Protein AF-S7SUD6-F1 (afdb_monomer_lite)

Structure (mmCIF, N/CA/C/O backbone):
data_AF-S7SUD6-F1
#
_entry.id   AF-S7SUD6-F1
#
loop_
_atom_site.group_PDB
_atom_site.id
_atom_site.type_symbol
_atom_site.label_atom_id
_atom_site.label_alt_id
_atom_site.label_comp_id
_atom_site.label_asym_id
_atom_site.label_entity_id
_atom_site.label_seq_id
_atom_site.pdbx_PDB_ins_code
_atom_site.Cartn_x
_atom_site.Cartn_y
_atom_site.Cartn_z
_atom_site.occupancy
_atom_site.B_iso_or_equiv
_atom_site.auth_seq_id
_atom_site.auth_comp_id
_atom_site.auth_asym_id
_atom_site.auth_atom_id
_atom_site.pdbx_PDB_model_num
ATOM 1 N N . MET A 1 1 ? 45.975 28.437 -83.621 1.00 50.56 1 MET A N 1
ATOM 2 C CA . MET A 1 1 ? 46.132 27.134 -82.946 1.00 50.56 1 MET A CA 1
ATOM 3 C C . MET A 1 1 ? 46.019 27.307 -81.437 1.00 50.56 1 MET A C 1
ATOM 5 O O . MET A 1 1 ? 45.339 26.489 -80.846 1.00 50.56 1 MET A O 1
ATOM 9 N N . ASP A 1 2 ? 46.521 28.408 -80.867 1.00 65.94 2 ASP A N 1
ATOM 10 C CA . ASP A 1 2 ? 46.460 28.725 -79.424 1.00 65.94 2 ASP A CA 1
ATOM 11 C C . ASP A 1 2 ? 45.082 28.643 -78.748 1.00 65.94 2 ASP A C 1
ATOM 13 O O . ASP A 1 2 ? 44.981 28.098 -77.658 1.00 65.94 2 ASP A O 1
ATOM 17 N N . ASP A 1 3 ? 44.006 29.125 -79.378 1.00 76.94 3 ASP A N 1
ATOM 18 C CA . ASP A 1 3 ? 42.686 29.205 -78.718 1.00 76.94 3 ASP A CA 1
ATOM 19 C C . ASP A 1 3 ? 42.081 27.829 -78.368 1.00 76.94 3 ASP A C 1
ATOM 21 O O . ASP A 1 3 ? 41.356 27.691 -77.389 1.00 76.94 3 ASP A O 1
ATOM 25 N N . LEU A 1 4 ? 42.387 26.789 -79.152 1.00 77.56 4 LEU A N 1
ATOM 26 C CA . LEU A 1 4 ? 41.929 25.423 -78.864 1.00 77.56 4 LEU A CA 1
ATOM 27 C C . LEU A 1 4 ? 42.788 24.740 -77.797 1.00 77.56 4 LEU A C 1
ATOM 29 O O . LEU A 1 4 ? 42.274 23.928 -77.035 1.00 77.56 4 LEU A O 1
ATOM 33 N N . GLU A 1 5 ? 44.082 25.055 -77.745 1.00 77.44 5 GLU A N 1
ATOM 34 C CA . GLU A 1 5 ? 44.980 24.500 -76.731 1.00 77.44 5 GLU A CA 1
ATOM 35 C C . GLU A 1 5 ? 44.731 25.121 -75.362 1.00 77.44 5 GLU A C 1
ATOM 37 O O . GLU A 1 5 ? 44.733 24.400 -74.370 1.00 77.44 5 GLU A O 1
ATOM 42 N N . GLN A 1 6 ? 44.449 26.424 -75.320 1.00 82.81 6 GLN A N 1
ATOM 43 C CA . GLN A 1 6 ? 44.096 27.121 -74.091 1.00 82.81 6 GLN A CA 1
ATOM 44 C C . GLN A 1 6 ? 42.789 26.578 -73.498 1.00 82.81 6 GLN A C 1
ATOM 46 O O . GLN A 1 6 ? 42.764 26.198 -72.336 1.00 82.81 6 GLN A O 1
ATOM 51 N N . LYS A 1 7 ? 41.748 26.399 -74.323 1.00 86.44 7 LYS A N 1
ATOM 52 C CA . LYS A 1 7 ? 40.481 25.784 -73.889 1.00 86.44 7 LYS A CA 1
ATOM 53 C C . LYS A 1 7 ? 40.651 24.369 -73.345 1.00 86.44 7 LYS A C 1
ATOM 55 O O . LYS A 1 7 ? 39.951 23.984 -72.423 1.00 86.44 7 LYS A O 1
ATOM 60 N N . LEU A 1 8 ? 41.547 23.577 -73.932 1.00 85.12 8 LEU A N 1
ATOM 61 C CA . LEU A 1 8 ? 41.805 22.223 -73.448 1.00 85.12 8 LEU A CA 1
ATOM 62 C C . LEU A 1 8 ? 42.478 22.234 -72.069 1.00 85.12 8 LEU A C 1
ATOM 64 O O . LEU A 1 8 ? 42.146 21.400 -71.235 1.00 85.12 8 LEU A O 1
ATOM 68 N N . GLU A 1 9 ? 43.426 23.145 -71.849 1.00 85.38 9 GLU A N 1
ATOM 69 C CA . GLU A 1 9 ? 44.096 23.291 -70.554 1.00 85.38 9 GLU A CA 1
ATOM 70 C C . GLU A 1 9 ? 43.111 23.770 -69.477 1.00 85.38 9 GLU A C 1
ATOM 72 O O . GLU A 1 9 ? 43.084 23.194 -68.392 1.00 85.38 9 GLU A O 1
ATOM 77 N N . ASP A 1 10 ? 42.238 24.726 -69.815 1.00 89.31 10 ASP A N 1
ATOM 78 C CA . ASP A 1 10 ? 41.177 25.214 -68.924 1.00 89.31 10 ASP A CA 1
ATOM 79 C C . ASP A 1 10 ? 40.219 24.072 -68.507 1.00 89.31 10 ASP A C 1
ATOM 81 O O . ASP A 1 10 ? 39.866 23.935 -67.336 1.00 89.31 10 ASP A O 1
ATOM 85 N N . GLU A 1 11 ? 39.829 23.200 -69.445 1.00 88.56 11 GLU A N 1
ATOM 86 C CA . GLU A 1 11 ? 38.970 22.036 -69.163 1.00 88.56 11 GLU A CA 1
ATOM 87 C C . GLU A 1 11 ? 39.680 20.973 -68.304 1.00 88.56 11 GLU A C 1
ATOM 89 O O . GLU A 1 11 ? 39.058 20.351 -67.443 1.00 88.56 11 GLU A O 1
ATOM 94 N N . LEU A 1 12 ? 40.987 20.756 -68.493 1.00 86.50 12 LEU A N 1
ATOM 95 C CA . LEU A 1 12 ? 41.763 19.851 -67.636 1.00 86.50 12 LEU A CA 1
ATOM 96 C C . LEU A 1 12 ? 41.904 20.401 -66.215 1.00 86.50 12 LEU A C 1
ATOM 98 O O . LEU A 1 12 ? 41.771 19.644 -65.254 1.00 86.50 12 LEU A O 1
ATOM 102 N N . GLU A 1 13 ? 42.124 21.707 -66.072 1.00 90.31 13 GLU A N 1
ATOM 103 C CA . GLU A 1 13 ? 42.166 22.367 -64.768 1.00 90.31 13 GLU A CA 1
ATOM 104 C C . GLU A 1 13 ? 40.820 22.243 -64.042 1.00 90.31 13 GLU A C 1
ATOM 106 O O . GLU A 1 13 ? 40.786 21.873 -62.867 1.00 90.31 13 GLU A O 1
ATOM 111 N N . GLN A 1 14 ? 39.707 22.432 -64.753 1.00 92.00 14 GLN A N 1
ATOM 112 C CA . GLN A 1 14 ? 38.378 22.218 -64.188 1.00 92.00 14 GLN A CA 1
ATOM 113 C C . GLN A 1 14 ? 38.166 20.759 -63.750 1.00 92.00 14 GLN A C 1
ATOM 115 O O . GLN A 1 14 ? 37.714 20.506 -62.633 1.00 92.00 14 GLN A O 1
ATOM 120 N N . LEU A 1 15 ? 38.553 19.784 -64.578 1.00 89.00 15 LEU A N 1
ATOM 121 C CA . LEU A 1 15 ? 38.429 18.368 -64.222 1.00 89.00 15 LEU A CA 1
ATOM 122 C C . LEU A 1 15 ? 39.304 17.977 -63.022 1.00 89.00 15 LEU A C 1
ATOM 124 O O . LEU A 1 15 ? 38.908 17.094 -62.258 1.00 89.00 15 LEU A O 1
ATOM 128 N N . ARG A 1 16 ? 40.467 18.616 -62.837 1.00 90.00 16 ARG A N 1
ATOM 129 C CA . ARG A 1 16 ? 41.303 18.440 -61.638 1.00 90.00 16 ARG A CA 1
ATOM 130 C C . ARG A 1 16 ? 40.587 18.929 -60.387 1.00 90.00 16 ARG A C 1
ATOM 132 O O . ARG A 1 16 ? 40.564 18.208 -59.391 1.00 90.00 16 ARG A O 1
ATOM 139 N N . MET A 1 17 ? 39.985 20.117 -60.447 1.00 91.44 17 MET A N 1
ATOM 140 C CA . MET A 1 17 ? 39.212 20.675 -59.333 1.00 91.44 17 MET A CA 1
ATOM 141 C C . MET A 1 17 ? 38.029 19.769 -58.967 1.00 91.44 17 MET A C 1
ATOM 143 O O . MET A 1 17 ? 37.862 19.411 -57.800 1.00 91.44 17 MET A O 1
ATOM 147 N N . ASP A 1 18 ? 37.268 19.318 -59.966 1.00 90.00 18 ASP A N 1
ATOM 148 C CA . ASP A 1 18 ? 36.129 18.415 -59.768 1.00 90.00 18 ASP A CA 1
ATOM 149 C C . ASP A 1 18 ? 36.571 17.049 -59.212 1.00 90.00 18 ASP A C 1
ATOM 151 O O . ASP A 1 18 ? 35.886 16.441 -58.382 1.00 90.00 18 ASP A O 1
ATOM 155 N N . ALA A 1 19 ? 37.732 16.545 -59.642 1.00 89.94 19 ALA A N 1
ATOM 156 C CA . ALA A 1 19 ? 38.295 15.304 -59.127 1.00 89.94 19 ALA A CA 1
ATOM 157 C C . ALA A 1 19 ? 38.744 15.424 -57.666 1.00 89.94 19 ALA A C 1
ATOM 159 O O . ALA A 1 19 ? 38.597 14.459 -56.914 1.00 89.94 19 ALA A O 1
ATOM 160 N N . GLU A 1 20 ? 39.261 16.578 -57.246 1.00 90.69 20 GLU A N 1
ATOM 161 C CA . GLU A 1 20 ? 39.612 16.834 -55.850 1.00 90.69 20 GLU A CA 1
ATOM 162 C C . GLU A 1 20 ? 38.355 16.924 -54.971 1.00 90.69 20 GLU A C 1
ATOM 164 O O . GLU A 1 20 ? 38.265 16.216 -53.964 1.00 90.69 20 GLU A O 1
ATOM 169 N N . GLU A 1 21 ? 37.343 17.694 -55.389 1.00 90.56 21 GLU A N 1
ATOM 170 C CA . GLU A 1 21 ? 36.062 17.813 -54.673 1.00 90.56 21 GLU A CA 1
ATOM 171 C C . GLU A 1 21 ? 35.336 16.460 -54.577 1.00 90.56 21 GLU A C 1
ATOM 173 O O . GLU A 1 21 ? 34.829 16.074 -53.520 1.00 90.56 21 GLU A O 1
ATOM 178 N N . GLY A 1 22 ? 35.340 15.693 -55.669 1.00 86.88 22 GLY A N 1
ATOM 179 C CA . GLY A 1 22 ? 34.766 14.353 -55.734 1.00 86.88 22 GLY A CA 1
ATOM 180 C C . GLY A 1 22 ? 35.642 13.255 -55.127 1.00 86.88 22 GLY A C 1
ATOM 181 O O . GLY A 1 22 ? 35.225 12.092 -55.125 1.00 86.88 22 GLY A O 1
ATOM 182 N N . ALA A 1 23 ? 36.849 13.577 -54.647 1.00 90.50 23 ALA A N 1
ATOM 183 C CA . ALA A 1 23 ? 37.862 12.625 -54.195 1.00 90.50 23 ALA A CA 1
ATOM 184 C C . ALA A 1 23 ? 38.040 11.439 -55.171 1.00 90.50 23 ALA A C 1
ATOM 186 O O . ALA A 1 23 ? 37.929 10.271 -54.778 1.00 90.50 23 ALA A O 1
ATOM 187 N N . PHE A 1 24 ? 38.248 11.734 -56.460 1.00 92.12 24 PHE A N 1
ATOM 188 C CA . PHE A 1 24 ? 38.440 10.768 -57.543 1.00 92.12 24 PHE A CA 1
ATOM 189 C C . PHE A 1 24 ? 39.937 10.468 -57.762 1.00 92.12 24 PHE A C 1
ATOM 191 O O . PHE A 1 24 ? 40.619 11.180 -58.499 1.00 92.12 24 PHE A O 1
ATOM 198 N N . PRO A 1 25 ? 40.479 9.383 -57.175 1.00 85.25 25 PRO A N 1
ATOM 199 C CA . PRO A 1 25 ? 41.923 9.139 -57.151 1.00 85.25 25 PRO A CA 1
ATOM 200 C C . PRO A 1 25 ? 42.513 8.733 -58.509 1.00 85.25 25 PRO A C 1
ATOM 202 O O . PRO A 1 25 ? 43.720 8.817 -58.699 1.00 85.25 25 PRO A O 1
ATOM 205 N N . LEU A 1 26 ? 41.690 8.263 -59.454 1.00 87.94 26 LEU A N 1
ATOM 206 C CA . LEU A 1 26 ? 42.166 7.813 -60.769 1.00 87.94 26 LEU A CA 1
ATOM 207 C C . LEU A 1 26 ? 42.373 8.979 -61.749 1.00 87.94 26 LEU A C 1
ATOM 209 O O . LEU A 1 26 ? 42.997 8.783 -62.789 1.00 87.94 26 LEU A O 1
ATOM 213 N N . HIS A 1 27 ? 41.910 10.192 -61.419 1.00 88.50 27 HIS A N 1
ATOM 214 C CA . HIS A 1 27 ? 42.064 11.371 -62.273 1.00 88.50 27 HIS A CA 1
ATOM 215 C C . HIS A 1 27 ? 43.533 11.687 -62.582 1.00 88.50 27 HIS A C 1
ATOM 217 O O . HIS A 1 27 ? 43.886 11.813 -63.748 1.00 88.50 27 HIS A O 1
ATOM 223 N N . GLU A 1 28 ? 44.398 11.721 -61.562 1.00 87.00 28 GLU A N 1
ATOM 224 C CA . GLU A 1 28 ? 45.833 12.012 -61.719 1.00 87.00 28 GLU A CA 1
ATOM 225 C C . GLU A 1 28 ? 46.524 11.000 -62.652 1.00 87.00 28 GLU A C 1
ATOM 227 O O . GLU A 1 28 ? 47.375 11.349 -63.472 1.00 87.00 28 GLU A O 1
ATOM 232 N N . THR A 1 29 ? 46.110 9.730 -62.580 1.00 87.75 29 THR A N 1
ATOM 233 C CA . THR A 1 29 ? 46.634 8.669 -63.454 1.00 87.75 29 THR A CA 1
ATOM 234 C C . THR A 1 29 ? 46.132 8.830 -64.891 1.00 87.75 29 THR A C 1
ATOM 236 O O . THR A 1 29 ? 46.927 8.752 -65.829 1.00 87.75 29 THR A O 1
ATOM 239 N N . ASN A 1 30 ? 44.838 9.111 -65.069 1.00 87.12 30 ASN A N 1
ATOM 240 C CA . ASN A 1 30 ? 44.209 9.288 -66.380 1.00 87.12 30 ASN A CA 1
ATOM 241 C C . ASN A 1 30 ? 44.722 10.525 -67.116 1.00 87.12 30 ASN A C 1
ATOM 243 O O . ASN A 1 30 ? 44.976 10.483 -68.321 1.00 87.12 30 ASN A O 1
ATOM 247 N N . GLU A 1 31 ? 44.938 11.611 -66.387 1.00 87.31 31 GLU A N 1
ATOM 248 C CA . GLU A 1 31 ? 45.520 12.828 -66.922 1.00 87.31 31 GLU A CA 1
ATOM 249 C C . GLU A 1 31 ? 46.996 12.628 -67.309 1.00 87.31 31 GLU A C 1
ATOM 251 O O . GLU A 1 31 ? 47.427 13.028 -68.395 1.00 87.31 31 GLU A O 1
ATOM 256 N N . GLY A 1 32 ? 47.770 11.920 -66.478 1.00 86.25 32 GLY A N 1
ATOM 257 C CA . GLY A 1 32 ? 49.134 11.514 -66.817 1.00 86.25 32 GLY A CA 1
ATOM 258 C C . GLY A 1 32 ? 49.197 10.641 -68.077 1.00 86.25 32 GLY A C 1
ATOM 259 O O . GLY A 1 32 ? 50.096 10.797 -68.910 1.00 86.25 32 GLY A O 1
ATOM 260 N N . ASP A 1 33 ? 48.231 9.742 -68.268 1.00 85.88 33 ASP A N 1
ATOM 261 C CA . ASP A 1 33 ? 48.100 8.940 -69.486 1.00 85.88 33 ASP A CA 1
ATOM 262 C C . ASP A 1 33 ? 47.711 9.786 -70.700 1.00 85.88 33 ASP A C 1
ATOM 264 O O . ASP A 1 33 ? 48.302 9.612 -71.771 1.00 85.88 33 ASP A O 1
ATOM 268 N N . PHE A 1 34 ? 46.811 10.755 -70.541 1.00 86.44 34 PHE A N 1
ATOM 269 C CA . PHE A 1 34 ? 46.454 11.706 -71.592 1.00 86.44 34 PHE A CA 1
ATOM 270 C C . PHE A 1 34 ? 47.670 12.516 -72.071 1.00 86.44 34 PHE A C 1
ATOM 272 O O . PHE A 1 34 ? 47.970 12.543 -73.271 1.00 86.44 34 PHE A O 1
ATOM 279 N N . HIS A 1 35 ? 48.451 13.091 -71.148 1.00 86.31 35 HIS A N 1
ATOM 280 C CA . HIS A 1 35 ? 49.677 13.820 -71.491 1.00 86.31 35 HIS A CA 1
ATOM 281 C C . HIS A 1 35 ? 50.711 12.930 -72.203 1.00 86.31 35 HIS A C 1
ATOM 283 O O . HIS A 1 35 ? 51.351 13.373 -73.163 1.00 86.31 35 HIS A O 1
ATOM 289 N N . ARG A 1 36 ? 50.850 11.656 -71.802 1.00 85.38 36 ARG A N 1
ATOM 290 C CA . ARG A 1 36 ? 51.760 10.688 -72.448 1.00 85.38 36 ARG A CA 1
ATOM 291 C C . ARG A 1 36 ? 51.363 10.354 -73.889 1.00 85.38 36 ARG A C 1
ATOM 293 O O . ARG A 1 36 ? 52.247 10.231 -74.740 1.00 85.38 36 ARG A O 1
ATOM 300 N N . HIS A 1 37 ? 50.070 10.214 -74.184 1.00 83.38 37 HIS A N 1
ATOM 301 C CA . HIS A 1 37 ? 49.590 9.970 -75.551 1.00 83.38 37 HIS A CA 1
ATOM 302 C C . HIS A 1 37 ? 49.696 11.233 -76.423 1.00 83.38 37 HIS A C 1
ATOM 304 O O . HIS A 1 37 ? 50.102 11.135 -77.584 1.00 83.38 37 HIS A O 1
ATOM 310 N N . ARG A 1 38 ? 49.470 12.425 -75.841 1.00 81.06 38 ARG A N 1
ATOM 311 C CA . ARG A 1 38 ? 49.660 13.730 -76.504 1.00 81.06 38 ARG A CA 1
ATOM 312 C C . ARG A 1 38 ? 51.116 13.961 -76.926 1.00 81.06 38 ARG A C 1
ATOM 314 O O . ARG A 1 38 ? 51.363 14.339 -78.068 1.00 81.06 38 ARG A O 1
ATOM 321 N N . GLN A 1 39 ? 52.088 13.660 -76.059 1.00 81.44 39 GLN A N 1
ATOM 322 C CA . GLN A 1 39 ? 53.523 13.766 -76.385 1.00 81.44 39 GLN A CA 1
ATOM 323 C C . GLN A 1 39 ? 53.950 12.845 -77.540 1.00 81.44 39 GLN A C 1
ATOM 325 O O . GLN A 1 39 ? 54.865 13.175 -78.290 1.00 81.44 39 GLN A O 1
ATOM 330 N N . LYS A 1 40 ? 53.282 11.696 -77.697 1.00 83.31 40 LYS A N 1
ATOM 331 C CA . LYS A 1 40 ? 53.550 10.718 -78.762 1.00 83.31 40 LYS A CA 1
ATOM 332 C C . LYS A 1 40 ? 52.732 10.952 -80.038 1.00 83.31 40 LYS A C 1
ATOM 334 O O . LYS A 1 40 ? 52.862 10.153 -80.961 1.00 83.31 40 LYS A O 1
ATOM 339 N N . GLN A 1 41 ? 51.905 12.005 -80.091 1.00 76.94 41 GLN A N 1
ATOM 340 C CA . GLN A 1 41 ? 50.968 12.292 -81.190 1.00 76.94 41 GLN A CA 1
ATOM 341 C C . GLN A 1 41 ? 50.063 11.092 -81.539 1.00 76.94 41 GLN A C 1
ATOM 343 O O . GLN A 1 41 ? 49.785 10.826 -82.706 1.00 76.94 41 GLN A O 1
ATOM 348 N N . GLN A 1 42 ? 49.633 10.337 -80.523 1.00 78.06 42 GLN A N 1
ATOM 349 C CA . GLN A 1 42 ? 48.726 9.199 -80.687 1.00 78.06 42 GLN A CA 1
ATOM 350 C C . GLN A 1 42 ? 47.284 9.614 -80.398 1.00 78.06 42 GLN A C 1
ATOM 352 O O . GLN A 1 42 ? 47.036 10.455 -79.533 1.00 78.06 42 GLN A O 1
ATOM 357 N N . GLU A 1 43 ? 46.330 8.997 -81.097 1.00 74.56 43 GLU A N 1
ATOM 358 C CA . GLU A 1 43 ? 44.910 9.151 -80.784 1.00 74.56 43 GLU A CA 1
ATOM 359 C C . GLU A 1 43 ? 44.626 8.586 -79.385 1.00 74.56 43 GLU A C 1
ATOM 361 O O . GLU A 1 43 ? 44.974 7.443 -79.080 1.00 74.56 43 GLU A O 1
ATOM 366 N N . PHE A 1 44 ? 44.002 9.393 -78.525 1.00 80.44 44 PHE A N 1
ATOM 367 C CA . PHE A 1 44 ? 43.625 8.994 -77.172 1.00 80.44 44 PHE A CA 1
ATOM 368 C C . PHE A 1 44 ? 42.120 8.737 -77.090 1.00 80.44 44 PHE A C 1
ATOM 370 O O . PHE A 1 44 ? 41.313 9.548 -77.547 1.00 80.44 44 PHE A O 1
ATOM 377 N N . SER A 1 45 ? 41.736 7.617 -76.477 1.00 82.75 45 SER A N 1
ATOM 378 C CA . SER A 1 45 ? 40.332 7.286 -76.243 1.00 82.75 45 SER A CA 1
ATOM 379 C C . SER A 1 45 ? 39.928 7.610 -74.809 1.00 82.75 45 SER A C 1
ATOM 381 O O . SER A 1 45 ? 40.396 6.986 -73.862 1.00 82.75 45 SER A O 1
ATOM 383 N N . PHE A 1 46 ? 38.972 8.524 -74.655 1.00 86.38 46 PHE A N 1
ATOM 384 C CA . PHE A 1 46 ? 38.390 8.882 -73.357 1.00 86.38 46 PHE A CA 1
ATOM 385 C C . PHE A 1 46 ? 37.396 7.841 -72.812 1.00 86.38 46 PHE A C 1
ATOM 387 O O . PHE A 1 46 ? 36.817 8.042 -71.748 1.00 86.38 46 PHE A O 1
ATOM 394 N N . ALA A 1 47 ? 37.175 6.724 -73.514 1.00 87.69 47 ALA A N 1
ATOM 395 C CA . ALA A 1 47 ? 36.194 5.719 -73.107 1.00 87.69 47 ALA A CA 1
ATOM 396 C C . ALA A 1 47 ? 36.526 5.080 -71.746 1.00 87.69 47 ALA A C 1
ATOM 398 O O . ALA A 1 47 ? 35.627 4.893 -70.927 1.00 87.69 47 ALA A O 1
ATOM 399 N N . ALA A 1 48 ? 37.806 4.787 -71.491 1.00 85.44 48 ALA A N 1
ATOM 400 C CA . ALA A 1 48 ? 38.259 4.222 -70.219 1.00 85.44 48 ALA A CA 1
ATOM 401 C C . ALA A 1 48 ? 38.116 5.232 -69.071 1.00 85.44 48 ALA A C 1
ATOM 403 O O . ALA A 1 48 ? 37.520 4.914 -68.046 1.00 85.44 48 ALA A O 1
ATOM 404 N N . TRP A 1 49 ? 38.558 6.475 -69.292 1.00 88.88 49 TRP A N 1
ATOM 405 C CA . TRP A 1 49 ? 38.434 7.563 -68.319 1.00 88.88 49 TRP A CA 1
ATOM 406 C C . TRP A 1 49 ? 36.967 7.810 -67.943 1.00 88.88 49 TRP A C 1
ATOM 408 O O . TRP A 1 49 ? 36.625 7.868 -66.762 1.00 88.88 49 TRP A O 1
ATOM 418 N N . LYS A 1 50 ? 36.071 7.855 -68.937 1.00 89.31 50 LYS A N 1
ATOM 419 C CA . LYS A 1 50 ? 34.632 7.991 -68.698 1.00 89.31 50 LYS A CA 1
ATOM 420 C C . LYS A 1 50 ? 34.069 6.814 -67.900 1.00 89.31 50 LYS A C 1
ATOM 422 O O . LYS A 1 50 ? 33.352 7.033 -66.934 1.00 89.31 50 LYS A O 1
ATOM 427 N N . GLN A 1 51 ? 34.434 5.580 -68.248 1.00 91.00 51 GLN A N 1
ATOM 428 C CA . GLN A 1 51 ? 33.973 4.396 -67.520 1.00 91.00 51 GLN A CA 1
ATOM 429 C C . GLN A 1 51 ? 34.435 4.393 -66.054 1.00 91.00 51 GLN A C 1
ATOM 431 O O . GLN A 1 51 ? 33.703 3.948 -65.171 1.00 91.00 51 GLN A O 1
ATOM 436 N N . GLU A 1 52 ? 35.650 4.856 -65.777 1.00 89.62 52 GLU A N 1
ATOM 437 C CA . GLU A 1 52 ? 36.169 4.960 -64.413 1.00 89.62 52 GLU A CA 1
ATOM 438 C C . GLU A 1 52 ? 35.486 6.065 -63.608 1.00 89.62 52 GLU A C 1
ATOM 440 O O . GLU A 1 52 ? 35.173 5.850 -62.435 1.00 89.62 52 GLU A O 1
ATOM 445 N N . ALA A 1 53 ? 35.199 7.205 -64.242 1.00 88.88 53 ALA A N 1
ATOM 446 C CA . ALA A 1 53 ? 34.408 8.272 -63.642 1.00 88.88 53 ALA A CA 1
ATOM 447 C C . ALA A 1 53 ? 32.982 7.792 -63.323 1.00 88.88 53 ALA A C 1
ATOM 449 O O . ALA A 1 53 ? 32.530 7.948 -62.189 1.00 88.88 53 ALA A O 1
ATOM 450 N N . ASP A 1 54 ? 32.320 7.110 -64.264 1.00 92.44 54 ASP A N 1
ATOM 451 C CA . ASP A 1 54 ? 30.980 6.540 -64.073 1.00 92.44 54 ASP A CA 1
ATOM 452 C C . ASP A 1 54 ? 30.962 5.555 -62.885 1.00 92.44 54 ASP A C 1
ATOM 454 O O . ASP A 1 54 ? 30.114 5.649 -61.997 1.00 92.44 54 ASP A O 1
ATOM 458 N N . ARG A 1 55 ? 31.960 4.663 -62.787 1.00 93.00 55 ARG A N 1
ATOM 459 C CA . ARG A 1 55 ? 32.105 3.736 -61.646 1.00 93.00 55 ARG A CA 1
ATOM 460 C C . ARG A 1 55 ? 32.315 4.459 -60.315 1.00 93.00 55 ARG A C 1
ATOM 462 O O . ARG A 1 55 ? 31.838 3.996 -59.277 1.00 93.00 55 ARG A O 1
ATOM 469 N N . HIS A 1 56 ? 33.062 5.562 -60.310 1.00 92.50 56 HIS A N 1
ATOM 470 C CA . HIS A 1 56 ? 33.286 6.352 -59.099 1.00 92.50 56 HIS A CA 1
ATOM 471 C C . HIS A 1 56 ? 32.011 7.073 -58.654 1.00 92.50 56 HIS A C 1
ATOM 473 O O . HIS A 1 56 ? 31.686 7.041 -57.467 1.00 92.50 56 HIS A O 1
ATOM 479 N N . VAL A 1 57 ? 31.242 7.625 -59.596 1.00 92.38 57 VAL A N 1
ATOM 480 C CA . VAL A 1 57 ? 29.919 8.207 -59.327 1.00 92.38 57 VAL A CA 1
ATOM 481 C C . VAL A 1 57 ? 28.982 7.155 -58.732 1.00 92.38 57 VAL A C 1
ATOM 483 O O . VAL A 1 57 ? 28.423 7.378 -57.659 1.00 92.38 57 VAL A O 1
ATOM 486 N N . GLU A 1 58 ? 28.887 5.965 -59.334 1.00 95.00 58 GLU A N 1
ATOM 487 C CA . GLU A 1 58 ? 28.077 4.860 -58.797 1.00 95.00 58 GLU A CA 1
ATOM 488 C C . GLU A 1 58 ? 28.486 4.478 -57.362 1.00 95.00 58 GLU A C 1
ATOM 490 O O . GLU A 1 58 ? 27.632 4.213 -56.504 1.00 95.00 58 GLU A O 1
ATOM 495 N N . ARG A 1 59 ? 29.795 4.486 -57.068 1.00 94.00 59 ARG A N 1
ATOM 496 C CA . ARG A 1 59 ? 30.326 4.233 -55.722 1.00 94.00 59 ARG A CA 1
ATOM 497 C C . ARG A 1 59 ? 29.897 5.317 -54.734 1.00 94.00 59 ARG A C 1
ATOM 499 O O . ARG A 1 59 ? 29.446 4.979 -53.637 1.00 94.00 59 ARG A O 1
ATOM 506 N N . LEU A 1 60 ? 30.026 6.593 -55.099 1.00 94.31 60 LEU A N 1
ATOM 507 C CA . LEU A 1 60 ? 29.619 7.724 -54.260 1.00 94.31 60 LEU A CA 1
ATOM 508 C C . LEU A 1 60 ? 28.110 7.715 -53.999 1.00 94.31 60 LEU A C 1
ATOM 510 O O . LEU A 1 60 ? 27.684 7.875 -52.857 1.00 94.31 60 LEU A O 1
ATOM 514 N N . GLU A 1 61 ? 27.293 7.426 -55.012 1.00 94.75 61 GLU A N 1
ATOM 515 C CA . GLU A 1 61 ? 25.848 7.254 -54.843 1.00 94.75 61 GLU A CA 1
ATOM 516 C C . GLU A 1 61 ? 25.510 6.069 -53.927 1.00 94.75 61 GLU A C 1
ATOM 518 O O . GLU A 1 61 ? 24.584 6.132 -53.112 1.00 94.75 61 GLU A O 1
ATOM 523 N N . GLY A 1 62 ? 26.256 4.966 -54.039 1.00 96.06 62 GLY A N 1
ATOM 524 C CA . GLY A 1 62 ? 26.175 3.828 -53.124 1.00 96.06 62 GLY A CA 1
ATOM 525 C C . GLY A 1 62 ? 26.450 4.231 -51.673 1.00 96.06 62 GLY A C 1
ATOM 526 O O . GLY A 1 62 ? 25.635 3.946 -50.792 1.00 96.06 62 GLY A O 1
ATOM 527 N N . LEU A 1 63 ? 27.549 4.949 -51.435 1.00 96.12 63 LEU A N 1
ATOM 528 C CA . LEU A 1 63 ? 27.927 5.456 -50.114 1.00 96.12 63 LEU A CA 1
ATOM 529 C C . LEU A 1 63 ? 26.901 6.448 -49.561 1.00 96.12 63 LEU A C 1
ATOM 531 O O . LEU A 1 63 ? 26.493 6.315 -48.410 1.00 96.12 63 LEU A O 1
ATOM 535 N N . ALA A 1 64 ? 26.409 7.379 -50.378 1.00 95.75 64 ALA A N 1
ATOM 536 C CA . ALA A 1 64 ? 25.378 8.331 -49.976 1.00 95.75 64 ALA A CA 1
ATOM 537 C C . ALA A 1 64 ? 24.076 7.621 -49.568 1.00 95.75 64 ALA A C 1
ATOM 539 O O . ALA A 1 64 ? 23.446 7.983 -48.571 1.00 95.75 64 ALA A O 1
ATOM 540 N N . ARG A 1 65 ? 23.679 6.566 -50.296 1.00 96.75 65 ARG A N 1
ATOM 541 C CA . ARG A 1 65 ? 22.527 5.726 -49.925 1.00 96.75 65 ARG A CA 1
ATOM 542 C C . ARG A 1 65 ? 22.751 4.995 -48.603 1.00 96.75 65 ARG A C 1
ATOM 544 O O . ARG A 1 65 ? 21.835 4.954 -47.783 1.00 96.75 65 ARG A O 1
ATOM 551 N N . LEU A 1 66 ? 23.940 4.432 -48.384 1.00 97.38 66 LEU A N 1
ATOM 552 C CA . LEU A 1 66 ? 24.286 3.771 -47.122 1.00 97.38 66 LEU A CA 1
ATOM 553 C C . LEU A 1 66 ? 24.285 4.756 -45.951 1.00 97.38 66 LEU A C 1
ATOM 555 O O . LEU A 1 66 ? 23.714 4.449 -44.908 1.00 97.38 66 LEU A O 1
ATOM 559 N N . TRP A 1 67 ? 24.845 5.951 -46.142 1.00 97.06 67 TRP A N 1
ATOM 560 C CA . TRP A 1 67 ? 24.888 6.990 -45.119 1.00 97.06 67 TRP A CA 1
ATOM 561 C C . TRP A 1 67 ? 23.489 7.457 -44.714 1.00 97.06 67 TRP A C 1
ATOM 563 O O . TRP A 1 67 ? 23.183 7.517 -43.527 1.00 97.06 67 TRP A O 1
ATOM 573 N N . ARG A 1 68 ? 22.597 7.692 -45.687 1.00 97.06 68 ARG A N 1
ATOM 574 C CA . ARG A 1 68 ? 21.191 8.037 -45.408 1.00 97.06 68 ARG A CA 1
ATOM 575 C C . ARG A 1 68 ? 20.479 6.953 -44.599 1.00 97.06 68 ARG A C 1
ATOM 577 O O . ARG A 1 68 ? 19.766 7.273 -43.656 1.00 97.06 68 ARG A O 1
ATOM 584 N N . ARG A 1 69 ? 20.689 5.673 -44.935 1.00 97.00 69 ARG A N 1
ATOM 585 C CA . ARG A 1 69 ? 20.113 4.551 -44.171 1.00 97.00 69 ARG A CA 1
ATOM 586 C C . ARG A 1 69 ? 20.676 4.477 -42.756 1.00 97.00 69 ARG A C 1
ATOM 588 O O . ARG A 1 69 ? 19.923 4.232 -41.822 1.00 97.00 69 ARG A O 1
ATOM 595 N N . HIS A 1 70 ? 21.982 4.675 -42.598 1.00 97.94 70 HIS A N 1
ATOM 596 C CA . HIS A 1 70 ? 22.616 4.710 -41.284 1.00 97.94 70 HIS A CA 1
ATOM 597 C C . HIS A 1 70 ? 22.025 5.827 -40.417 1.00 97.94 70 HIS A C 1
ATOM 599 O O . HIS A 1 70 ? 21.665 5.573 -39.273 1.00 97.94 70 HIS A O 1
ATOM 605 N N . ASP A 1 71 ? 21.876 7.031 -40.969 1.00 97.75 71 ASP A N 1
ATOM 606 C CA . ASP A 1 71 ? 21.325 8.179 -40.246 1.00 97.75 71 ASP A CA 1
ATOM 607 C C . ASP A 1 71 ? 19.856 7.960 -39.848 1.00 97.75 71 ASP A C 1
ATOM 609 O O . ASP A 1 71 ? 19.471 8.198 -38.705 1.00 97.75 71 ASP A O 1
ATOM 613 N N . GLU A 1 72 ? 19.048 7.382 -40.744 1.00 97.19 72 GLU A N 1
ATOM 614 C CA . GLU A 1 72 ? 17.665 6.998 -40.439 1.00 97.19 72 GLU A CA 1
ATOM 615 C C . GLU A 1 72 ? 17.587 5.980 -39.290 1.00 97.19 72 GLU A C 1
ATOM 617 O O . GLU A 1 72 ? 16.776 6.134 -38.372 1.00 97.19 72 GLU A O 1
ATOM 622 N N . VAL A 1 73 ? 18.428 4.942 -39.323 1.00 97.75 73 VAL A N 1
ATOM 623 C CA . VAL A 1 73 ? 18.476 3.913 -38.274 1.00 97.75 73 VAL A CA 1
ATOM 624 C C . VAL A 1 73 ? 18.978 4.498 -36.958 1.00 97.75 73 VAL A C 1
ATOM 626 O O . VAL A 1 73 ? 18.412 4.196 -35.909 1.00 97.75 73 VAL A O 1
ATOM 629 N N . LYS A 1 74 ? 19.995 5.361 -37.003 1.00 98.12 74 LYS A N 1
ATOM 630 C CA . LYS A 1 74 ? 20.529 6.045 -35.826 1.00 98.12 74 LYS A CA 1
ATOM 631 C C . LYS A 1 74 ? 19.460 6.913 -35.162 1.00 98.12 74 LYS A C 1
ATOM 633 O O . LYS A 1 74 ? 19.256 6.787 -33.959 1.00 98.12 74 LYS A O 1
ATOM 638 N N . ARG A 1 75 ? 18.719 7.707 -35.941 1.00 97.50 75 ARG A N 1
ATOM 639 C CA . ARG A 1 75 ? 17.609 8.524 -35.431 1.00 97.50 75 ARG A CA 1
ATOM 640 C C . ARG A 1 75 ? 16.538 7.661 -34.761 1.00 97.50 75 ARG A C 1
ATOM 642 O O . ARG A 1 75 ? 16.134 7.949 -33.643 1.00 97.50 75 ARG A O 1
ATOM 649 N N . ARG A 1 76 ? 16.131 6.558 -35.402 1.00 97.12 76 ARG A N 1
ATOM 650 C CA . ARG A 1 76 ? 15.165 5.610 -34.813 1.00 97.12 76 ARG A CA 1
ATOM 651 C C . ARG A 1 76 ? 15.676 4.977 -33.520 1.00 97.12 76 ARG A C 1
ATOM 653 O O . ARG A 1 76 ? 14.893 4.744 -32.607 1.00 97.12 76 ARG A O 1
ATOM 660 N N . TYR A 1 77 ? 16.970 4.679 -33.445 1.00 97.75 77 TYR A N 1
ATOM 661 C CA . TYR A 1 77 ? 17.588 4.155 -32.231 1.00 97.75 77 TYR A CA 1
ATOM 662 C C . TYR A 1 77 ? 17.572 5.187 -31.097 1.00 97.75 77 TYR A C 1
ATOM 664 O O . TYR A 1 77 ? 17.228 4.843 -29.970 1.00 97.75 77 TYR A O 1
ATOM 672 N N . GLU A 1 78 ? 17.909 6.445 -31.386 1.00 97.94 78 GLU A N 1
ATOM 673 C CA . GLU A 1 78 ? 17.873 7.536 -30.405 1.00 97.94 78 GLU A CA 1
ATOM 674 C C . GLU A 1 78 ? 16.449 7.778 -29.886 1.00 97.94 78 GLU A C 1
ATOM 676 O O . GLU A 1 78 ? 16.255 7.863 -28.673 1.00 97.94 78 GLU A O 1
ATOM 681 N N . GLU A 1 79 ? 15.452 7.787 -30.777 1.00 97.56 79 GLU A N 1
ATOM 682 C CA . GLU A 1 79 ? 14.028 7.873 -30.423 1.00 97.56 79 GLU A CA 1
ATOM 683 C C . GLU A 1 79 ? 13.608 6.709 -29.514 1.00 97.56 79 GLU A C 1
ATOM 685 O O . GLU A 1 79 ? 13.138 6.931 -28.399 1.00 97.56 79 GLU A O 1
ATOM 690 N N . ALA A 1 80 ? 13.864 5.464 -29.930 1.00 97.38 80 ALA A N 1
ATOM 691 C CA . ALA A 1 80 ? 13.510 4.277 -29.151 1.00 97.38 80 ALA A CA 1
ATOM 692 C C . ALA A 1 80 ? 14.226 4.221 -27.788 1.00 97.38 80 ALA A C 1
ATOM 694 O O . ALA A 1 80 ? 13.640 3.793 -26.794 1.00 97.38 80 ALA A O 1
ATOM 695 N N . SER A 1 81 ? 15.484 4.664 -27.725 1.00 96.75 81 SER A N 1
ATOM 696 C CA . SER A 1 81 ? 16.260 4.755 -26.485 1.00 96.75 81 SER A CA 1
ATOM 697 C C . SER A 1 81 ? 15.685 5.810 -25.536 1.00 96.75 81 SER A C 1
ATOM 699 O O . SER A 1 81 ? 15.551 5.551 -24.338 1.00 96.75 81 SER A O 1
ATOM 701 N N . SER A 1 82 ? 15.287 6.974 -26.063 1.00 96.38 82 SER A N 1
ATOM 702 C CA . SER A 1 82 ? 14.629 8.023 -25.277 1.00 96.38 82 SER A CA 1
ATOM 703 C C . SER A 1 82 ? 13.307 7.529 -24.698 1.00 96.38 82 SER A C 1
ATOM 705 O O . SER A 1 82 ? 13.094 7.618 -23.489 1.00 96.38 82 SER A O 1
ATOM 707 N N . GLU A 1 83 ? 12.460 6.922 -25.531 1.00 97.81 83 GLU A N 1
ATOM 708 C CA . GLU A 1 83 ? 11.183 6.366 -25.084 1.00 97.81 83 GLU A CA 1
ATOM 709 C C . GLU A 1 83 ? 11.360 5.243 -24.047 1.00 97.81 83 GLU A C 1
ATOM 711 O O . GLU A 1 83 ? 10.584 5.129 -23.098 1.00 97.81 83 GLU A O 1
ATOM 716 N N . ALA A 1 84 ? 12.377 4.388 -24.202 1.00 97.75 84 ALA A N 1
ATOM 717 C CA . ALA A 1 84 ? 12.700 3.368 -23.206 1.00 97.75 84 ALA A CA 1
ATOM 718 C C . ALA A 1 84 ?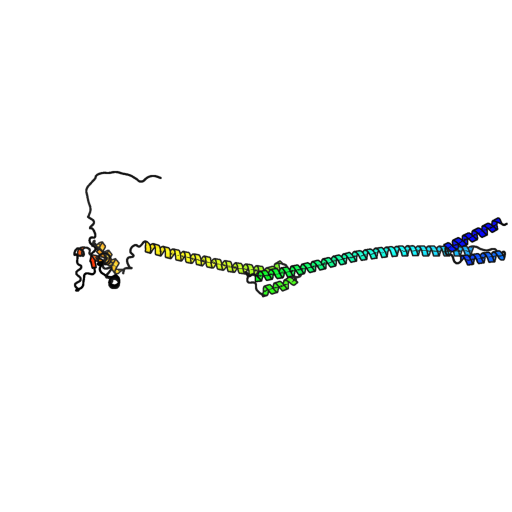 13.149 3.999 -21.877 1.00 97.75 84 ALA A C 1
ATOM 720 O O . ALA A 1 84 ? 12.794 3.505 -20.805 1.00 97.75 84 ALA A O 1
ATOM 721 N N . GLY A 1 85 ? 13.897 5.104 -21.942 1.00 98.00 85 GLY A N 1
ATOM 722 C CA . GLY A 1 85 ? 14.283 5.897 -20.779 1.00 98.00 85 GLY A CA 1
ATOM 723 C C . GLY A 1 85 ? 13.082 6.501 -20.050 1.00 98.00 85 GLY A C 1
ATOM 724 O O . GLY A 1 85 ? 13.018 6.421 -18.824 1.00 98.00 85 GLY A O 1
ATOM 725 N N . GLU A 1 86 ? 12.115 7.055 -20.781 1.00 97.69 86 GLU A N 1
ATOM 726 C CA . GLU A 1 86 ? 10.872 7.600 -20.218 1.00 97.69 86 GLU A CA 1
ATOM 727 C C . GLU A 1 86 ? 10.026 6.514 -19.552 1.00 97.69 86 GLU A C 1
ATOM 729 O O . GLU A 1 86 ? 9.720 6.624 -18.366 1.00 97.69 86 GLU A O 1
ATOM 734 N N . ARG A 1 87 ? 9.767 5.402 -20.252 1.00 96.44 87 ARG A N 1
ATOM 735 C CA . ARG A 1 87 ? 9.036 4.253 -19.687 1.00 96.44 87 ARG A CA 1
ATOM 736 C C . ARG A 1 87 ? 9.710 3.693 -18.436 1.00 96.44 87 ARG A C 1
ATOM 738 O O . ARG A 1 87 ? 9.038 3.259 -17.503 1.00 96.44 87 ARG A O 1
ATOM 745 N N . ARG A 1 88 ? 11.047 3.703 -18.389 1.00 96.88 88 ARG A N 1
ATOM 746 C CA . ARG A 1 88 ? 11.794 3.278 -17.202 1.00 96.88 88 ARG A CA 1
ATOM 747 C C . ARG A 1 88 ? 11.588 4.230 -16.024 1.00 96.88 88 ARG A C 1
ATOM 749 O O . ARG A 1 88 ? 11.396 3.746 -14.916 1.00 96.88 88 ARG A O 1
ATOM 756 N N . ARG A 1 89 ? 11.585 5.546 -16.260 1.00 97.31 89 ARG A N 1
ATOM 757 C CA . ARG A 1 89 ? 11.288 6.540 -15.214 1.00 97.31 89 ARG A CA 1
ATOM 758 C C . ARG A 1 89 ? 9.874 6.373 -14.671 1.00 97.31 89 ARG A C 1
ATOM 760 O O . ARG A 1 89 ? 9.711 6.376 -13.460 1.00 97.31 89 ARG A O 1
ATOM 767 N N . GLU A 1 90 ? 8.888 6.171 -15.543 1.00 97.62 90 GLU A N 1
ATOM 768 C CA . GLU A 1 90 ? 7.506 5.909 -15.122 1.00 97.62 90 GLU A CA 1
ATOM 769 C C . GLU A 1 90 ? 7.419 4.645 -14.261 1.00 97.62 90 GLU A C 1
ATOM 771 O O . GLU A 1 90 ? 6.816 4.658 -13.194 1.00 97.62 90 GLU A O 1
ATOM 776 N N . MET A 1 91 ? 8.065 3.553 -14.678 1.00 97.62 91 MET A N 1
ATOM 777 C CA . MET A 1 91 ? 8.122 2.324 -13.883 1.00 97.62 91 MET A CA 1
ATOM 778 C C . MET A 1 91 ? 8.784 2.554 -12.516 1.00 97.62 91 MET A C 1
ATOM 780 O O . MET A 1 91 ? 8.294 2.036 -11.514 1.00 97.62 91 MET A O 1
ATOM 784 N N . ASP A 1 92 ? 9.889 3.299 -12.466 1.00 98.00 92 ASP A N 1
ATOM 785 C CA . ASP A 1 92 ? 10.577 3.612 -11.212 1.00 98.00 92 ASP A CA 1
ATOM 786 C C . ASP A 1 92 ? 9.701 4.495 -10.301 1.00 98.00 92 ASP A C 1
ATOM 788 O O . ASP A 1 92 ? 9.663 4.276 -9.090 1.00 98.00 92 ASP A O 1
ATOM 792 N N . GLU A 1 93 ? 8.923 5.422 -10.867 1.00 97.94 93 GLU A N 1
ATOM 793 C CA . GLU A 1 93 ? 7.934 6.212 -10.129 1.00 97.94 93 GLU A CA 1
ATOM 794 C C . GLU A 1 93 ? 6.808 5.335 -9.571 1.00 97.94 93 GLU A C 1
ATOM 796 O O . GLU A 1 93 ? 6.524 5.403 -8.377 1.00 97.94 93 GLU A O 1
ATOM 801 N N . TRP A 1 94 ? 6.211 4.456 -10.382 1.00 97.88 94 TRP A N 1
ATOM 802 C CA . TRP A 1 94 ? 5.171 3.533 -9.916 1.00 97.88 94 TRP A CA 1
ATOM 803 C C . TRP A 1 94 ? 5.674 2.587 -8.827 1.00 97.88 94 TRP A C 1
ATOM 805 O O . TRP A 1 94 ? 4.963 2.353 -7.853 1.00 97.88 94 TRP A O 1
ATOM 815 N N . ARG A 1 95 ? 6.911 2.091 -8.941 1.00 97.06 95 ARG A N 1
ATOM 816 C CA . ARG A 1 95 ? 7.553 1.280 -7.894 1.00 97.06 95 ARG A CA 1
ATOM 817 C C . ARG A 1 95 ? 7.754 2.064 -6.607 1.00 97.06 95 ARG A C 1
ATOM 819 O O . ARG A 1 95 ? 7.511 1.531 -5.532 1.00 97.06 95 ARG A O 1
ATOM 826 N N . HIS A 1 96 ? 8.168 3.324 -6.710 1.00 97.19 96 HIS A N 1
ATOM 827 C CA . HIS A 1 96 ? 8.302 4.200 -5.549 1.00 97.19 96 HIS A CA 1
ATOM 828 C C . HIS A 1 96 ? 6.955 4.465 -4.875 1.00 97.19 96 HIS A C 1
ATOM 830 O O . HIS A 1 96 ? 6.863 4.440 -3.651 1.00 97.19 96 HIS A O 1
ATOM 836 N N . GLN A 1 97 ? 5.897 4.686 -5.660 1.00 97.19 97 GLN A N 1
ATOM 837 C CA . GLN A 1 97 ? 4.545 4.829 -5.120 1.00 97.19 97 GLN A CA 1
ATOM 838 C C . GLN A 1 97 ? 4.074 3.537 -4.453 1.00 97.19 97 GLN A C 1
ATOM 840 O O . GLN A 1 97 ? 3.559 3.597 -3.346 1.00 97.19 97 GLN A O 1
ATOM 845 N N . GLN A 1 98 ? 4.280 2.379 -5.085 1.00 97.00 98 GLN A N 1
ATOM 846 C CA . GLN A 1 98 ? 3.952 1.081 -4.493 1.00 97.00 98 GLN A CA 1
ATOM 847 C C . GLN A 1 98 ? 4.658 0.901 -3.146 1.00 97.00 98 GLN A C 1
ATOM 849 O O . GLN A 1 98 ? 3.993 0.620 -2.158 1.00 97.00 98 GLN A O 1
ATOM 854 N N . TRP A 1 99 ? 5.971 1.137 -3.097 1.00 97.62 99 TRP A N 1
ATOM 855 C CA . TRP A 1 99 ? 6.753 1.026 -1.867 1.00 97.62 99 TRP A CA 1
ATOM 856 C C . TRP A 1 99 ? 6.229 1.953 -0.761 1.00 97.62 99 TRP A C 1
ATOM 858 O O . TRP A 1 99 ? 6.051 1.517 0.370 1.00 97.62 99 TRP A O 1
ATOM 868 N N . LYS A 1 100 ? 5.891 3.206 -1.092 1.00 97.69 100 LYS A N 1
ATOM 869 C CA . LYS A 1 100 ? 5.264 4.140 -0.141 1.00 97.69 100 LYS A CA 1
ATOM 870 C C . LYS A 1 100 ? 3.907 3.662 0.363 1.00 97.69 100 LYS A C 1
ATOM 872 O O . LYS A 1 100 ? 3.597 3.843 1.532 1.00 97.69 100 LYS A O 1
ATOM 877 N N . TRP A 1 101 ? 3.067 3.119 -0.518 1.00 96.38 101 TRP A N 1
ATOM 878 C CA . TRP A 1 101 ? 1.758 2.605 -0.119 1.00 96.38 101 TRP A CA 1
ATOM 879 C C . TRP A 1 101 ? 1.883 1.359 0.752 1.00 96.38 101 TRP A C 1
ATOM 881 O O . TRP A 1 101 ? 1.113 1.224 1.694 1.00 96.38 101 TRP A O 1
ATOM 891 N N . GLU A 1 102 ? 2.851 0.487 0.469 1.00 94.25 102 GLU A N 1
ATOM 892 C CA . GLU A 1 102 ? 3.186 -0.658 1.318 1.00 94.25 102 GLU A CA 1
ATOM 893 C C . GLU A 1 102 ? 3.671 -0.196 2.698 1.00 94.25 102 GLU A C 1
ATOM 895 O O . GLU A 1 102 ? 3.152 -0.671 3.701 1.00 94.25 102 GLU A O 1
ATOM 900 N N . GLU A 1 103 ? 4.582 0.781 2.762 1.00 95.94 103 GLU A N 1
ATOM 901 C CA . GLU A 1 103 ? 5.065 1.363 4.023 1.00 95.94 103 GLU A CA 1
ATOM 902 C C . GLU A 1 103 ? 3.912 1.958 4.847 1.00 95.94 103 GLU A C 1
ATOM 904 O O . GLU A 1 103 ? 3.700 1.556 5.987 1.00 95.94 103 GLU A O 1
ATOM 909 N N . LEU A 1 104 ? 3.093 2.830 4.246 1.00 96.38 104 LEU A N 1
ATOM 910 C CA . LEU A 1 104 ? 1.924 3.422 4.912 1.00 96.38 104 LEU A CA 1
ATOM 911 C C . LEU A 1 104 ? 0.902 2.370 5.364 1.00 96.38 104 LEU A C 1
ATOM 913 O O . LEU A 1 104 ? 0.226 2.547 6.377 1.00 96.38 104 LEU A O 1
ATOM 917 N N . PHE A 1 105 ? 0.739 1.296 4.595 1.00 93.38 105 PHE A N 1
ATOM 918 C CA . PHE A 1 105 ? -0.188 0.225 4.932 1.00 93.38 105 PHE A CA 1
ATOM 919 C C . PHE A 1 105 ? 0.295 -0.581 6.138 1.00 93.38 105 PHE A C 1
ATOM 921 O O . PHE A 1 105 ? -0.509 -0.857 7.028 1.00 93.38 105 PHE A O 1
ATOM 928 N N . GLU A 1 106 ? 1.584 -0.916 6.199 1.00 91.06 106 GLU A N 1
ATOM 929 C CA . GLU A 1 106 ? 2.173 -1.572 7.369 1.00 91.06 106 GLU A CA 1
ATOM 930 C C . GLU A 1 106 ? 2.149 -0.653 8.602 1.00 91.06 106 GLU A C 1
ATOM 932 O O . GLU A 1 106 ? 1.748 -1.093 9.677 1.00 91.06 106 GLU A O 1
ATOM 937 N N . GLU A 1 107 ? 2.435 0.645 8.450 1.00 94.50 107 GLU A N 1
ATOM 938 C CA . GLU A 1 107 ? 2.312 1.623 9.544 1.00 94.50 107 GLU A CA 1
ATOM 939 C C . GLU A 1 107 ? 0.880 1.695 10.109 1.00 94.50 107 GLU A C 1
ATOM 941 O O . GLU A 1 107 ? 0.677 1.689 11.326 1.00 94.50 107 GLU A O 1
ATOM 946 N N . GLU A 1 108 ? -0.141 1.748 9.246 1.00 93.69 108 GLU A N 1
ATOM 947 C CA . GLU A 1 108 ? -1.538 1.785 9.692 1.00 93.69 108 GLU A CA 1
ATOM 948 C C . GLU A 1 108 ? -2.003 0.443 10.284 1.00 93.69 108 GLU A C 1
ATOM 950 O O . GLU A 1 108 ? -2.817 0.446 11.213 1.00 93.69 108 GLU A O 1
ATOM 955 N N . LYS A 1 109 ? -1.468 -0.701 9.826 1.00 90.38 109 LYS A N 1
ATOM 956 C CA . LYS A 1 109 ? -1.684 -2.001 10.486 1.00 90.38 109 LYS A CA 1
ATOM 957 C C . LYS A 1 109 ? -1.126 -1.995 11.903 1.00 90.38 109 LYS A C 1
ATOM 959 O O . LYS A 1 109 ? -1.874 -2.283 12.835 1.00 90.38 109 LYS A O 1
ATOM 964 N N . GLU A 1 110 ? 0.142 -1.622 12.076 1.00 91.44 110 GLU A N 1
ATOM 965 C CA . GLU A 1 110 ? 0.789 -1.562 13.391 1.00 91.44 110 GLU A CA 1
ATOM 966 C C . GLU A 1 110 ? 0.042 -0.610 14.330 1.00 91.44 110 GLU A C 1
ATOM 968 O O . GLU A 1 110 ? -0.234 -0.932 15.488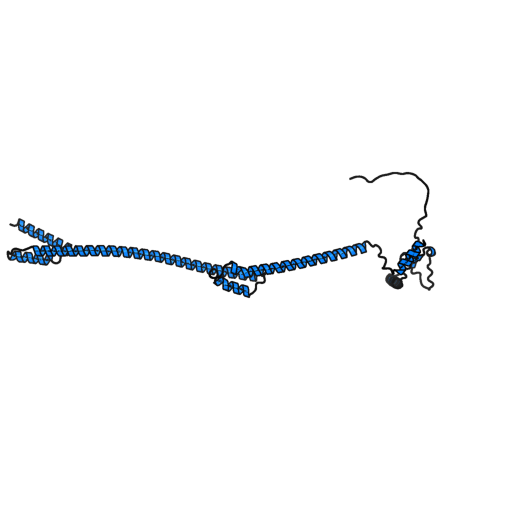 1.00 91.44 110 GLU A O 1
ATOM 973 N N . ARG A 1 111 ? -0.356 0.561 13.823 1.00 94.19 111 ARG A N 1
ATOM 974 C CA . ARG A 1 111 ? -1.153 1.528 14.579 1.00 94.19 111 ARG A CA 1
ATOM 975 C C . ARG A 1 111 ? -2.502 0.950 15.003 1.00 94.19 111 ARG A C 1
ATOM 977 O O . ARG A 1 111 ? -2.943 1.190 16.130 1.00 94.19 111 ARG A O 1
ATOM 984 N N . PHE A 1 112 ? -3.176 0.221 14.116 1.00 90.88 112 PHE A N 1
ATOM 985 C CA . PHE A 1 112 ? -4.447 -0.425 14.424 1.00 90.88 112 PHE A CA 1
ATOM 986 C C . PHE A 1 112 ? -4.280 -1.528 15.475 1.00 90.88 112 PHE A C 1
ATOM 988 O O . PHE A 1 112 ? -5.055 -1.566 16.430 1.00 90.88 112 PHE A O 1
ATOM 995 N N . GLU A 1 113 ? -3.246 -2.365 15.364 1.00 90.00 113 GLU A N 1
ATOM 996 C CA . GLU A 1 113 ? -2.913 -3.378 16.372 1.00 90.00 113 GLU A CA 1
ATOM 997 C C . GLU A 1 113 ? -2.682 -2.746 17.744 1.00 90.00 113 GLU A C 1
ATOM 999 O O . GLU A 1 113 ? -3.300 -3.155 18.727 1.00 90.00 113 GLU A O 1
ATOM 1004 N N . GLN A 1 114 ? -1.862 -1.695 17.809 1.00 91.62 114 GLN A N 1
ATOM 1005 C CA . GLN A 1 114 ? -1.605 -0.959 19.047 1.00 91.62 114 GLN A CA 1
ATOM 1006 C C . GLN A 1 114 ? -2.887 -0.358 19.630 1.00 91.62 114 GLN A C 1
ATOM 1008 O O . GLN A 1 114 ? -3.099 -0.421 20.840 1.00 91.62 114 GLN A O 1
ATOM 1013 N N . ALA A 1 115 ? -3.764 0.201 18.792 1.00 91.44 115 ALA A N 1
ATOM 1014 C CA . ALA 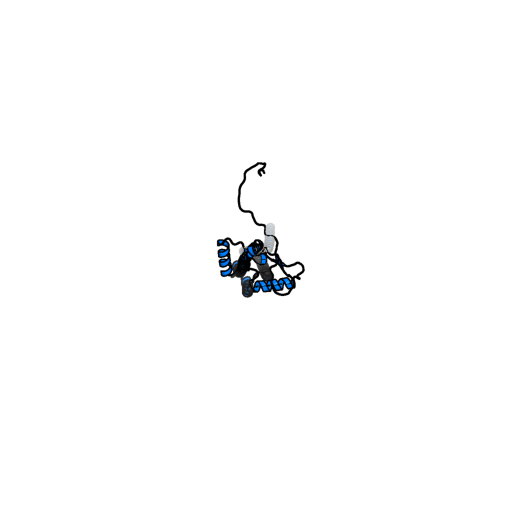A 1 115 ? -5.038 0.756 19.240 1.00 91.44 115 ALA A CA 1
ATOM 1015 C C . ALA A 1 115 ? -5.972 -0.323 19.814 1.00 91.44 115 ALA A C 1
ATOM 1017 O O . ALA A 1 115 ? -6.627 -0.083 20.829 1.00 91.44 115 ALA A O 1
ATOM 1018 N N . VAL A 1 116 ? -6.019 -1.508 19.196 1.00 87.81 116 VAL A N 1
ATOM 1019 C CA . VAL A 1 116 ? -6.811 -2.645 19.688 1.00 87.81 116 VAL A CA 1
ATOM 1020 C C . VAL A 1 116 ? -6.244 -3.168 21.005 1.00 87.81 116 VAL A C 1
ATOM 1022 O O . VAL A 1 116 ? -7.004 -3.340 21.955 1.00 87.81 116 VAL A O 1
ATOM 1025 N N . LEU A 1 117 ? -4.927 -3.361 21.105 1.00 86.88 117 LEU A N 1
ATOM 1026 C CA . LEU A 1 117 ? -4.282 -3.808 22.342 1.00 86.88 117 LEU A CA 1
ATOM 1027 C C . LEU A 1 117 ? -4.490 -2.800 23.480 1.00 86.88 117 LEU A C 1
ATOM 1029 O O . LEU A 1 117 ? -4.919 -3.187 24.563 1.00 86.88 117 LEU A O 1
ATOM 1033 N N . ALA A 1 118 ? -4.303 -1.503 23.217 1.00 90.38 118 ALA A N 1
ATOM 1034 C CA . ALA A 1 118 ? -4.564 -0.450 24.197 1.00 90.38 118 ALA A CA 1
ATOM 1035 C C . ALA A 1 118 ? -6.038 -0.417 24.640 1.00 90.38 118 ALA A C 1
ATOM 1037 O O . ALA A 1 118 ? -6.334 -0.149 25.804 1.00 90.38 118 ALA A O 1
ATOM 1038 N N . TRP A 1 119 ? -6.976 -0.695 23.732 1.00 88.50 119 TRP A N 1
ATOM 1039 C CA . TRP A 1 119 ? -8.395 -0.809 24.067 1.00 88.50 119 TRP A CA 1
ATOM 1040 C C . TRP A 1 119 ? -8.690 -2.028 24.952 1.00 88.50 119 TRP A C 1
ATOM 1042 O O . TRP A 1 119 ? -9.463 -1.912 25.902 1.00 88.50 119 TRP A O 1
ATOM 1052 N N . VAL A 1 120 ? -8.046 -3.171 24.696 1.00 86.31 120 VAL A N 1
ATOM 1053 C CA . VAL A 1 120 ? -8.150 -4.353 25.567 1.00 86.31 120 VAL A CA 1
ATOM 1054 C C . VAL A 1 120 ? -7.572 -4.055 26.958 1.00 86.31 120 VAL A C 1
ATOM 1056 O O . VAL A 1 120 ? -8.198 -4.392 27.963 1.00 86.31 120 VAL A O 1
ATOM 1059 N N . GLU A 1 121 ? -6.430 -3.364 27.038 1.00 86.44 121 GLU A N 1
ATOM 1060 C CA . GLU A 1 121 ? -5.787 -2.977 28.304 1.00 86.44 121 GLU A CA 1
ATOM 1061 C C . GLU A 1 121 ? -6.615 -1.989 29.139 1.00 86.44 121 GLU A C 1
ATOM 1063 O O . GLU A 1 121 ? -6.608 -2.070 30.368 1.00 86.44 121 GLU A O 1
ATOM 1068 N N . GLN A 1 122 ? -7.360 -1.074 28.500 1.00 84.75 122 GLN A N 1
ATOM 1069 C CA . GLN A 1 122 ? -8.280 -0.157 29.195 1.00 84.75 122 GLN A CA 1
ATOM 1070 C C . GLN A 1 122 ? -9.367 -0.900 29.988 1.00 84.75 122 GLN A C 1
ATOM 1072 O O . GLN A 1 122 ? -9.923 -0.345 30.940 1.00 84.75 122 GLN A O 1
ATOM 1077 N N . GLY A 1 123 ? -9.625 -2.163 29.640 1.00 71.44 123 GLY A N 1
ATOM 1078 C CA . GLY A 1 123 ? -10.514 -3.054 30.364 1.00 71.44 123 GLY A CA 1
ATOM 1079 C C . GLY A 1 123 ? -11.999 -2.785 30.108 1.00 71.44 123 GLY A C 1
ATOM 1080 O O . GLY A 1 123 ? -12.420 -1.728 29.642 1.00 71.44 123 GLY A O 1
ATOM 1081 N N . GLY A 1 124 ? -12.823 -3.786 30.423 1.00 72.38 124 GLY A N 1
ATOM 1082 C CA . GLY A 1 124 ? -14.288 -3.719 30.319 1.00 72.38 124 GLY A CA 1
ATOM 1083 C C . GLY A 1 124 ? -14.919 -4.930 29.635 1.00 72.38 124 GLY A C 1
ATOM 1084 O O . GLY A 1 124 ? -16.084 -5.235 29.893 1.00 72.38 124 GLY A O 1
ATOM 1085 N N . ILE A 1 125 ? -14.151 -5.646 28.814 1.00 76.88 125 ILE A N 1
ATOM 1086 C CA . ILE A 1 125 ? -14.558 -6.885 28.145 1.00 76.88 125 ILE A CA 1
ATOM 1087 C C . ILE A 1 125 ? -13.439 -7.900 28.351 1.00 76.88 125 ILE A C 1
ATOM 1089 O O . ILE A 1 125 ? -12.272 -7.589 28.135 1.00 76.88 125 ILE A O 1
ATOM 1093 N N . ASP A 1 126 ? -13.806 -9.096 28.796 1.00 78.94 126 ASP A N 1
ATOM 1094 C CA . ASP A 1 126 ? -12.879 -10.208 28.982 1.00 78.94 126 ASP A CA 1
ATOM 1095 C C . ASP A 1 126 ? -12.691 -10.908 27.633 1.00 78.94 126 ASP A C 1
ATOM 1097 O O . ASP A 1 126 ? -13.564 -11.654 27.183 1.00 78.94 126 ASP A O 1
ATOM 1101 N N . VAL A 1 127 ? -11.603 -10.569 26.943 1.00 81.31 127 VAL A N 1
ATOM 1102 C CA . VAL A 1 127 ? -11.209 -11.195 25.677 1.00 81.31 127 VAL A CA 1
ATOM 1103 C C . VAL A 1 127 ? -10.125 -12.220 25.985 1.00 81.31 127 VAL A C 1
ATOM 1105 O O . VAL A 1 127 ? -9.158 -11.907 26.678 1.00 81.31 127 VAL A O 1
ATOM 1108 N N . SER A 1 128 ? -10.272 -13.442 25.466 1.00 84.06 128 SER A N 1
ATOM 1109 C CA . SER A 1 128 ? -9.279 -14.497 25.678 1.00 84.06 128 SER A CA 1
ATOM 1110 C C . SER A 1 128 ? -7.932 -14.115 25.063 1.00 84.06 128 SER A C 1
ATOM 1112 O O . SER A 1 128 ? -7.869 -13.614 23.939 1.00 84.06 128 SER A O 1
ATOM 1114 N N . GLU A 1 129 ? -6.836 -14.441 25.750 1.00 83.62 129 GLU A N 1
ATOM 1115 C CA . GLU A 1 129 ? -5.474 -14.269 25.230 1.00 83.62 129 GLU A CA 1
ATOM 1116 C C . GLU A 1 129 ? -5.272 -15.017 23.898 1.00 83.62 129 GLU A C 1
ATOM 1118 O O . GLU A 1 129 ? -4.567 -14.541 23.009 1.00 83.62 129 GLU A O 1
ATOM 1123 N N . THR A 1 130 ? -5.970 -16.143 23.710 1.00 85.12 130 THR A N 1
ATOM 1124 C CA . THR A 1 130 ? -5.975 -16.895 22.445 1.00 85.12 130 THR A CA 1
ATOM 1125 C C . THR A 1 130 ? -6.559 -16.094 21.286 1.00 85.12 130 THR A C 1
ATOM 1127 O O . THR A 1 130 ? -6.066 -16.197 20.165 1.00 85.12 130 THR A O 1
ATOM 1130 N N . ASP A 1 131 ? -7.590 -15.291 21.547 1.00 86.19 131 ASP A N 1
ATOM 1131 C CA . ASP A 1 131 ? -8.284 -14.516 20.517 1.00 86.19 131 ASP A CA 1
ATOM 1132 C C . ASP A 1 131 ? -7.461 -13.286 20.130 1.00 86.19 131 ASP A C 1
ATOM 1134 O O . ASP A 1 131 ? -7.396 -12.927 18.956 1.00 86.19 131 ASP A O 1
ATOM 1138 N N . ILE A 1 132 ? -6.752 -12.695 21.098 1.00 85.75 132 ILE A N 1
ATOM 1139 C CA . ILE A 1 132 ? -5.782 -11.618 20.859 1.00 85.75 132 ILE A CA 1
ATOM 1140 C C . ILE A 1 132 ? -4.616 -12.134 20.005 1.00 85.75 132 ILE A C 1
ATOM 1142 O O . ILE A 1 132 ? -4.244 -11.502 19.018 1.00 85.75 132 ILE A O 1
ATOM 1146 N N . GLN A 1 133 ? -4.058 -13.302 20.339 1.00 86.62 133 GLN A N 1
ATOM 1147 C CA . GLN A 1 133 ? -2.985 -13.912 19.546 1.00 86.62 133 GLN A CA 1
ATOM 1148 C C . GLN A 1 133 ? -3.449 -14.270 18.128 1.00 86.62 133 GLN A C 1
ATOM 1150 O O . GLN A 1 133 ? -2.720 -14.024 17.167 1.00 86.62 133 GLN A O 1
ATOM 1155 N N . ALA A 1 134 ? -4.662 -14.813 17.982 1.00 87.06 134 ALA A N 1
ATOM 1156 C CA . ALA A 1 134 ? -5.242 -15.106 16.676 1.00 87.06 134 ALA A CA 1
ATOM 1157 C C . ALA A 1 134 ? -5.437 -13.829 15.844 1.00 87.06 134 ALA A C 1
ATOM 1159 O O . ALA A 1 134 ? -5.101 -13.824 14.662 1.00 87.06 134 ALA A O 1
ATOM 1160 N N . PHE A 1 135 ? -5.906 -12.740 16.459 1.00 88.88 135 PHE A N 1
ATOM 1161 C CA . PHE A 1 135 ? -6.036 -11.437 15.809 1.00 88.88 135 PHE A CA 1
ATOM 1162 C C . PHE A 1 135 ? -4.695 -10.923 15.268 1.00 88.88 135 PHE A C 1
ATOM 1164 O O . PHE A 1 135 ? -4.619 -10.582 14.090 1.00 88.88 135 PHE A O 1
ATOM 1171 N N . LEU A 1 136 ? -3.631 -10.936 16.080 1.00 86.56 136 LEU A N 1
ATOM 1172 C CA . LEU A 1 136 ? -2.297 -10.489 15.651 1.00 86.56 136 LEU A CA 1
ATOM 1173 C C . LEU A 1 136 ? -1.742 -11.347 14.501 1.00 86.56 136 LEU A C 1
ATOM 1175 O O . LEU A 1 136 ? -1.147 -10.829 13.561 1.00 86.56 136 LEU A O 1
ATOM 1179 N N . GLN A 1 137 ? -1.974 -12.664 14.521 1.00 86.12 137 GLN A N 1
ATOM 1180 C CA . GLN A 1 137 ? -1.567 -13.538 13.413 1.00 86.12 137 GLN A CA 1
ATOM 1181 C C . GLN A 1 137 ? -2.368 -13.278 12.130 1.00 86.12 137 GLN A C 1
ATOM 1183 O O . GLN A 1 137 ? -1.809 -13.299 11.035 1.00 86.12 137 GLN A O 1
ATOM 1188 N N . GLN A 1 138 ? -3.675 -13.043 12.250 1.00 88.25 138 GLN A N 1
ATOM 1189 C CA . GLN A 1 138 ? -4.555 -12.795 11.108 1.00 88.25 138 GLN A CA 1
ATOM 1190 C C . GLN A 1 138 ? -4.343 -11.402 10.499 1.00 88.25 138 GLN A C 1
ATOM 1192 O O . GLN A 1 138 ? -4.484 -11.255 9.285 1.00 88.25 138 GLN A O 1
ATOM 1197 N N . MET A 1 139 ? -3.961 -10.405 11.305 1.00 84.62 139 MET A N 1
ATOM 1198 C CA . MET A 1 139 ? -3.616 -9.050 10.852 1.00 84.62 139 MET A CA 1
ATOM 1199 C C . MET A 1 139 ? -2.482 -9.045 9.819 1.00 84.62 139 MET A C 1
ATOM 1201 O O . MET A 1 139 ? -2.553 -8.311 8.831 1.00 84.62 139 MET A O 1
ATOM 1205 N N . GLY A 1 140 ? -1.489 -9.927 9.978 1.00 82.19 140 GLY A N 1
ATOM 1206 C CA . GLY A 1 140 ? -0.402 -10.087 9.006 1.00 82.19 140 GLY A CA 1
ATOM 1207 C C . GLY A 1 140 ? -0.879 -10.520 7.613 1.00 82.19 140 GLY A C 1
ATOM 1208 O O . GLY A 1 140 ? -0.288 -10.118 6.617 1.00 82.19 140 GLY A O 1
ATOM 1209 N N . ALA A 1 141 ? -1.983 -11.270 7.530 1.00 84.88 141 ALA A N 1
ATOM 1210 C CA . ALA A 1 141 ? -2.592 -11.746 6.282 1.00 84.88 141 ALA A CA 1
ATOM 1211 C C . ALA A 1 141 ? -3.914 -11.019 5.944 1.00 84.88 141 ALA A C 1
ATOM 1213 O O . ALA A 1 141 ? -4.788 -11.562 5.250 1.00 84.88 141 ALA A O 1
ATOM 1214 N N . LEU A 1 142 ? -4.079 -9.792 6.451 1.00 84.31 142 LEU A N 1
ATOM 1215 C CA . LEU A 1 142 ? -5.240 -8.943 6.201 1.00 84.31 142 LEU A CA 1
ATOM 1216 C C . LEU A 1 142 ? -5.344 -8.591 4.708 1.00 84.31 142 LEU A C 1
ATOM 1218 O O . LEU A 1 142 ? -4.388 -8.113 4.104 1.00 84.31 142 LEU A O 1
ATOM 1222 N N . TYR A 1 143 ? -6.524 -8.822 4.129 1.00 80.25 143 TYR A N 1
ATOM 1223 C CA . TYR A 1 143 ? -6.855 -8.734 2.698 1.00 80.25 143 TYR A CA 1
ATOM 1224 C C . TYR A 1 143 ? -6.215 -9.782 1.780 1.00 80.25 143 TYR A C 1
ATOM 1226 O O . TYR A 1 143 ? -6.637 -9.894 0.629 1.00 80.25 143 TYR A O 1
ATOM 1234 N N . GLU A 1 144 ? -5.289 -10.603 2.274 1.00 82.69 144 GLU A N 1
ATOM 1235 C CA . GLU A 1 144 ? -4.808 -11.779 1.540 1.00 82.69 144 GLU A CA 1
ATOM 1236 C C . GLU A 1 144 ? -5.681 -13.007 1.811 1.00 82.69 144 GLU A C 1
ATOM 1238 O O . GLU A 1 144 ? -6.105 -13.700 0.887 1.00 82.69 144 GLU A O 1
ATOM 1243 N N . GLN A 1 145 ? -5.952 -13.277 3.090 1.00 79.50 145 GLN A N 1
ATOM 1244 C CA . GLN A 1 145 ? -6.669 -14.475 3.542 1.00 79.50 145 GLN A CA 1
ATOM 1245 C C . GLN A 1 145 ? -7.863 -14.145 4.436 1.00 79.50 145 GLN A C 1
ATOM 1247 O O . GLN A 1 145 ? -8.820 -14.917 4.486 1.00 79.50 145 GLN A O 1
ATOM 1252 N N . TYR A 1 146 ? -7.819 -13.000 5.118 1.00 84.19 146 TYR A N 1
ATOM 1253 C CA . TYR A 1 146 ? -8.830 -12.594 6.089 1.00 84.19 146 TYR A CA 1
ATOM 1254 C C . TYR A 1 146 ? -9.401 -11.223 5.748 1.00 84.19 146 TYR A C 1
ATOM 1256 O O . TYR A 1 146 ? -8.687 -10.324 5.297 1.00 84.19 146 TYR A O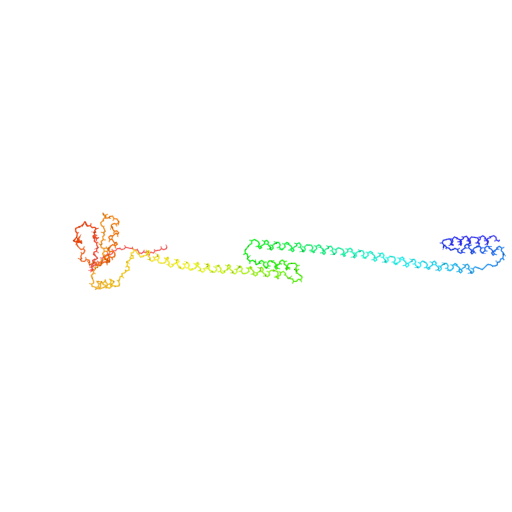 1
ATOM 1264 N N . SER A 1 147 ? -10.702 -11.055 5.982 1.00 85.81 147 SER A N 1
ATOM 1265 C CA . SER A 1 147 ? -11.362 -9.754 5.900 1.00 85.81 147 SER A CA 1
ATOM 1266 C C . SER A 1 147 ? -11.341 -9.033 7.252 1.00 85.81 147 SER A C 1
ATOM 1268 O O . SER A 1 147 ? -11.166 -9.646 8.307 1.00 85.81 147 SER A O 1
ATOM 1270 N N . LEU A 1 148 ? -11.588 -7.719 7.242 1.00 80.69 148 LEU A N 1
ATOM 1271 C CA . LEU A 1 148 ? -11.752 -6.945 8.479 1.00 80.69 148 LEU A CA 1
ATOM 1272 C C . LEU A 1 148 ? -12.892 -7.466 9.366 1.00 80.69 148 LEU A C 1
ATOM 1274 O O . LEU A 1 148 ? -12.833 -7.319 10.586 1.00 80.69 148 LEU A O 1
ATOM 1278 N N . ASP A 1 149 ? -13.936 -8.045 8.776 1.00 84.19 149 ASP A N 1
ATOM 1279 C CA . ASP A 1 149 ? -15.070 -8.571 9.536 1.00 84.19 149 ASP A CA 1
ATOM 1280 C C . ASP A 1 149 ? -14.709 -9.875 10.254 1.00 84.19 149 ASP A C 1
ATOM 1282 O O . ASP A 1 149 ? -15.160 -10.101 11.380 1.00 84.19 149 ASP A O 1
ATOM 1286 N N . ASP A 1 150 ? -13.834 -10.690 9.657 1.00 85.56 150 ASP A N 1
ATOM 1287 C CA . ASP A 1 150 ? -13.319 -11.909 10.285 1.00 85.56 150 ASP A CA 1
ATOM 1288 C C . ASP A 1 150 ? -12.470 -11.578 11.516 1.00 85.56 150 ASP A C 1
ATOM 1290 O O . ASP A 1 150 ? -12.664 -12.186 12.568 1.00 85.56 150 ASP A O 1
ATOM 1294 N N . LEU A 1 151 ? -11.621 -10.548 11.421 1.00 84.12 151 LEU A N 1
ATOM 1295 C CA . LEU A 1 151 ? -10.805 -10.059 12.539 1.00 84.12 151 LEU A CA 1
ATOM 1296 C C . LEU A 1 151 ? -11.645 -9.538 13.707 1.00 84.12 151 LEU A C 1
ATOM 1298 O O . LEU A 1 151 ? -11.285 -9.713 14.868 1.00 84.12 151 LEU A O 1
ATOM 1302 N N . LYS A 1 152 ? -12.767 -8.870 13.418 1.00 85.62 152 LYS A N 1
ATOM 1303 C CA . LYS A 1 152 ? -13.646 -8.288 14.445 1.00 85.62 152 LYS A CA 1
ATOM 1304 C C . LYS A 1 152 ? -14.507 -9.329 15.143 1.00 85.62 152 LYS A C 1
ATOM 1306 O O . LYS A 1 152 ? -14.959 -9.090 16.260 1.00 85.62 152 LYS A O 1
ATOM 1311 N N . ARG A 1 153 ? -14.773 -10.460 14.489 1.00 85.69 153 ARG A N 1
ATOM 1312 C CA . ARG A 1 153 ? -15.740 -11.465 14.939 1.00 85.69 153 ARG A CA 1
ATOM 1313 C C . ARG A 1 153 ? -15.503 -11.945 16.380 1.00 85.69 153 ARG A C 1
ATOM 1315 O O . ARG A 1 153 ? -16.475 -11.921 17.138 1.00 85.69 153 ARG A O 1
ATOM 1322 N N . PRO A 1 154 ? -14.267 -12.297 16.799 1.00 84.69 154 PRO A N 1
ATOM 1323 C CA . PRO A 1 154 ? -13.994 -12.717 18.174 1.00 84.69 154 PRO A CA 1
ATOM 1324 C C . PRO A 1 154 ? -14.279 -11.603 19.191 1.00 84.69 154 PRO A C 1
ATOM 1326 O O . PRO A 1 154 ? -14.948 -11.831 20.196 1.00 84.69 154 PRO A O 1
ATOM 1329 N N . PHE A 1 155 ? -13.871 -10.366 18.892 1.00 85.38 155 PHE A N 1
ATOM 1330 C CA . PHE A 1 155 ? -14.100 -9.213 19.772 1.00 85.38 155 PHE A CA 1
ATOM 1331 C C . PHE A 1 155 ? -15.580 -8.849 19.892 1.00 85.38 155 PHE A C 1
ATOM 1333 O O . PHE A 1 155 ? -16.063 -8.525 20.975 1.00 85.38 155 PHE A O 1
ATOM 1340 N N . VAL A 1 156 ? -16.319 -8.920 18.783 1.00 86.25 156 VAL A N 1
ATOM 1341 C CA . VAL A 1 156 ? -17.766 -8.680 18.762 1.00 86.25 156 VAL A CA 1
ATOM 1342 C C . VAL A 1 156 ? -18.493 -9.737 19.590 1.00 86.25 156 VAL A C 1
ATOM 1344 O O . VAL A 1 156 ? -19.405 -9.401 20.346 1.00 86.25 156 VAL A O 1
ATOM 1347 N N . GLN A 1 157 ? -18.077 -11.000 19.492 1.00 86.88 157 GLN A N 1
ATOM 1348 C CA . GLN A 1 157 ? -18.637 -12.075 20.302 1.00 86.88 157 GLN A CA 1
ATOM 1349 C C . GLN A 1 157 ? -18.362 -11.850 21.795 1.00 86.88 157 GLN A C 1
ATOM 1351 O O . GLN A 1 157 ? -19.307 -11.826 22.583 1.00 86.88 157 GLN A O 1
ATOM 1356 N N . ALA A 1 158 ? -17.112 -11.560 22.170 1.00 85.81 158 ALA A N 1
ATOM 1357 C CA . ALA A 1 158 ? -16.744 -11.250 23.552 1.00 85.81 158 ALA A CA 1
ATOM 1358 C C . ALA A 1 158 ? -17.521 -10.041 24.109 1.00 85.81 158 ALA A C 1
ATOM 1360 O O . ALA A 1 158 ? -17.987 -10.059 25.252 1.00 85.81 158 ALA A O 1
ATOM 1361 N N . TYR A 1 159 ? -17.733 -9.005 23.290 1.00 86.06 159 TYR A N 1
ATOM 1362 C CA . TYR A 1 159 ? -18.552 -7.849 23.654 1.00 86.06 159 TYR A CA 1
ATOM 1363 C C . TYR A 1 159 ? -20.002 -8.243 23.958 1.00 86.06 159 TYR A C 1
ATOM 1365 O O . TYR A 1 159 ? -20.540 -7.868 25.004 1.00 86.06 159 TYR A O 1
ATOM 1373 N N . TYR A 1 160 ? -20.645 -9.004 23.069 1.00 87.31 160 TYR A N 1
ATOM 1374 C CA . TYR A 1 160 ? -22.028 -9.428 23.281 1.00 87.31 160 TYR A CA 1
ATOM 1375 C C . TYR A 1 160 ? -22.173 -10.359 24.487 1.00 87.31 160 TYR A C 1
ATOM 1377 O O . TYR A 1 160 ? -23.148 -10.218 25.228 1.00 87.31 160 TYR A O 1
ATOM 1385 N N . ASP A 1 161 ? -21.193 -11.225 24.743 1.00 87.56 161 ASP A N 1
ATOM 1386 C CA . ASP A 1 161 ? -21.166 -12.088 25.925 1.00 87.56 161 ASP A CA 1
ATOM 1387 C C . ASP A 1 161 ? -21.047 -11.268 27.220 1.00 87.56 161 ASP A C 1
ATOM 1389 O O . ASP A 1 161 ? -21.781 -11.504 28.186 1.00 87.56 161 ASP A O 1
ATOM 1393 N N . ALA A 1 162 ? -20.180 -10.250 27.243 1.00 85.75 162 ALA A N 1
ATOM 1394 C CA . ALA A 1 162 ? -20.038 -9.344 28.384 1.00 85.75 162 ALA A CA 1
ATOM 1395 C C . ALA A 1 162 ? -21.323 -8.536 28.644 1.00 85.75 162 ALA A C 1
ATOM 1397 O O . ALA A 1 162 ? -21.783 -8.426 29.786 1.00 85.75 162 ALA A O 1
ATOM 1398 N N . VAL A 1 163 ? -21.949 -8.016 27.584 1.00 87.31 163 VAL A N 1
ATOM 1399 C CA . VAL A 1 163 ? -23.237 -7.312 27.673 1.00 87.31 163 VAL A CA 1
ATOM 1400 C C . VAL A 1 163 ? -24.347 -8.250 28.151 1.00 87.31 163 VAL A C 1
ATOM 1402 O O . VAL A 1 163 ? -25.184 -7.835 28.955 1.00 87.31 163 VAL A O 1
ATOM 1405 N N . GLY A 1 164 ? -24.356 -9.504 27.693 1.00 88.62 164 GLY A N 1
ATOM 1406 C CA . GLY A 1 164 ? -25.281 -10.543 28.146 1.00 88.62 164 GLY A CA 1
ATOM 1407 C C . GLY A 1 164 ? -25.180 -10.769 29.652 1.00 88.62 164 GLY A C 1
ATOM 1408 O O . GLY A 1 164 ? -26.164 -10.577 30.364 1.00 88.62 164 GLY A O 1
ATOM 1409 N N . LYS A 1 165 ? -23.966 -11.027 30.159 1.00 88.56 165 LYS A N 1
ATOM 1410 C CA . LYS A 1 165 ? -23.705 -11.203 31.600 1.00 88.56 165 LYS A CA 1
ATOM 1411 C C . LYS A 1 165 ? -24.191 -10.008 32.427 1.00 88.56 165 LYS A C 1
ATOM 1413 O O . LYS A 1 165 ? -24.851 -10.188 33.448 1.00 88.56 165 LYS A O 1
ATOM 1418 N N . LYS A 1 166 ? -23.929 -8.776 31.973 1.00 88.00 166 LYS A N 1
ATOM 1419 C CA . LYS A 1 166 ? -24.380 -7.557 32.670 1.00 88.00 166 LYS A CA 1
ATOM 1420 C C . LYS A 1 166 ? -25.897 -7.388 32.663 1.00 88.00 166 LYS A C 1
ATOM 1422 O O . LYS A 1 166 ? -26.464 -6.923 33.652 1.00 88.00 166 LYS A O 1
ATOM 1427 N N . LYS A 1 167 ? -26.569 -7.763 31.573 1.00 91.38 167 LYS A N 1
ATOM 1428 C CA . LYS A 1 167 ? -28.037 -7.783 31.526 1.00 91.38 167 LYS A CA 1
ATOM 1429 C C . LYS A 1 167 ? -28.599 -8.807 32.504 1.00 91.38 167 LYS A C 1
ATOM 1431 O O . LYS A 1 167 ? -29.533 -8.473 33.225 1.00 91.38 167 LYS A O 1
ATOM 1436 N N . ASP A 1 168 ? -28.019 -9.999 32.577 1.00 92.31 168 ASP A N 1
ATOM 1437 C CA . ASP A 1 168 ? -28.461 -11.044 33.505 1.00 92.31 168 ASP A CA 1
ATOM 1438 C C . ASP A 1 168 ? -28.270 -10.628 34.971 1.00 92.31 168 ASP A C 1
ATOM 1440 O O . ASP A 1 168 ? -29.172 -10.811 35.790 1.00 92.31 168 ASP A O 1
ATOM 1444 N N . GLU A 1 169 ? -27.136 -10.001 35.303 1.00 92.44 169 GLU A N 1
ATOM 1445 C CA . GLU A 1 169 ? -26.897 -9.392 36.620 1.00 92.44 169 GLU A CA 1
ATOM 1446 C C . GLU A 1 169 ? -27.954 -8.334 36.950 1.00 92.44 169 GLU A C 1
ATOM 1448 O O . GLU A 1 169 ? -28.523 -8.343 38.043 1.00 92.44 169 GLU A O 1
ATOM 1453 N N . LYS A 1 170 ? -28.265 -7.450 35.995 1.00 94.12 170 LYS A N 1
ATOM 1454 C CA . LYS A 1 170 ? -29.310 -6.436 36.158 1.00 94.12 170 LYS A CA 1
ATOM 1455 C C . LYS A 1 170 ? -30.673 -7.076 36.430 1.00 94.12 170 LYS A C 1
ATOM 1457 O O . LYS A 1 170 ? -31.342 -6.664 37.371 1.00 94.12 170 LYS A O 1
ATOM 1462 N N . TRP A 1 171 ? -31.067 -8.090 35.659 1.00 93.19 171 TRP A N 1
ATOM 1463 C CA . TRP A 1 171 ? -32.332 -8.798 35.871 1.00 93.19 171 TRP A CA 1
ATOM 1464 C C . TRP A 1 171 ? -32.409 -9.453 37.250 1.00 93.19 171 TRP A C 1
ATOM 1466 O O . TRP A 1 171 ? -33.456 -9.383 37.896 1.00 93.19 171 TRP A O 1
ATOM 1476 N N . ARG A 1 172 ? -31.309 -10.057 37.724 1.00 95.12 172 ARG A N 1
ATOM 1477 C CA . ARG A 1 172 ? -31.233 -10.620 39.081 1.00 95.12 172 ARG A CA 1
ATOM 1478 C C . ARG A 1 172 ? -31.416 -9.545 40.145 1.00 95.12 172 ARG A C 1
ATOM 1480 O O . ARG A 1 172 ? -32.275 -9.697 41.004 1.00 95.12 172 ARG A O 1
ATOM 1487 N N . LEU A 1 173 ? -30.688 -8.434 40.045 1.00 94.00 173 LEU A N 1
ATOM 1488 C CA . LEU A 1 173 ? -30.807 -7.327 40.997 1.00 94.00 173 LEU A CA 1
ATOM 1489 C C . LEU A 1 173 ? -32.211 -6.705 40.988 1.00 94.00 173 LEU A C 1
ATOM 1491 O O . LEU A 1 173 ? -32.760 -6.422 42.046 1.00 94.00 173 LEU A O 1
ATOM 1495 N N . GLU A 1 174 ? -32.831 -6.530 39.820 1.00 94.38 174 GLU A N 1
ATOM 1496 C CA . GLU A 1 174 ? -34.215 -6.044 39.709 1.00 94.38 174 GLU A CA 1
ATOM 1497 C C . GLU A 1 174 ? -35.239 -7.022 40.301 1.00 94.38 174 GLU A C 1
ATOM 1499 O O . GLU A 1 174 ? -36.303 -6.615 40.776 1.00 94.38 174 GLU A O 1
ATOM 1504 N N . HIS A 1 175 ? -34.967 -8.325 40.239 1.00 95.44 175 HIS A N 1
ATOM 1505 C CA . HIS A 1 175 ? -35.784 -9.326 40.915 1.00 95.44 175 HIS A CA 1
ATOM 1506 C C . HIS A 1 175 ? -35.617 -9.241 42.439 1.00 95.44 175 HIS A C 1
ATOM 1508 O O . HIS A 1 175 ? -36.617 -9.173 43.151 1.00 95.44 175 HIS A O 1
ATOM 1514 N N . ASP A 1 176 ? -34.379 -9.151 42.928 1.00 95.06 176 ASP A N 1
ATOM 1515 C CA . ASP A 1 176 ? -34.077 -9.043 44.358 1.00 95.06 176 ASP A CA 1
ATOM 1516 C C . ASP A 1 176 ? -34.653 -7.760 44.973 1.00 95.06 176 ASP A C 1
ATOM 1518 O O . ASP A 1 176 ? -35.223 -7.800 46.063 1.00 95.06 176 ASP A O 1
ATOM 1522 N N . ILE A 1 177 ? -34.567 -6.631 44.259 1.00 95.44 177 ILE A N 1
ATOM 1523 C CA . ILE A 1 177 ? -35.171 -5.359 44.677 1.00 95.44 177 ILE A CA 1
ATOM 1524 C C . ILE A 1 177 ? -36.682 -5.519 44.841 1.00 95.44 177 ILE A C 1
ATOM 1526 O O . ILE A 1 177 ? -37.202 -5.168 45.895 1.00 95.44 177 ILE A O 1
ATOM 1530 N N . ARG A 1 178 ? -37.379 -6.109 43.860 1.00 95.50 178 ARG A N 1
ATOM 1531 C CA . ARG A 1 178 ? -38.828 -6.351 43.963 1.00 95.50 178 ARG A CA 1
ATOM 1532 C C . ARG A 1 178 ? -39.185 -7.229 45.156 1.00 95.50 178 ARG A C 1
ATOM 1534 O O . ARG A 1 178 ? -40.097 -6.894 45.902 1.00 95.50 178 ARG A O 1
ATOM 1541 N N . LEU A 1 179 ? -38.440 -8.311 45.380 1.00 94.88 179 LEU A N 1
ATOM 1542 C CA . LEU A 1 179 ? -38.678 -9.200 46.517 1.00 94.88 179 LEU A CA 1
ATOM 1543 C C . LEU A 1 179 ? -38.475 -8.476 47.860 1.00 94.88 179 LEU A C 1
ATOM 1545 O O . LEU A 1 179 ? -39.198 -8.716 48.828 1.00 94.88 179 LEU A O 1
ATOM 1549 N N . LEU A 1 180 ? -37.473 -7.599 47.944 1.00 95.06 180 LEU A N 1
ATOM 1550 C CA . LEU A 1 180 ? -37.222 -6.784 49.131 1.00 95.06 180 LEU A CA 1
ATOM 1551 C C . LEU A 1 180 ? -38.291 -5.702 49.322 1.00 95.06 180 LEU A C 1
ATOM 1553 O O . LEU A 1 180 ? -38.673 -5.439 50.461 1.00 95.06 180 LEU A O 1
ATOM 1557 N N . GLU A 1 181 ? -38.790 -5.101 48.244 1.00 95.12 181 GLU A N 1
ATOM 1558 C CA . GLU A 1 181 ? -39.903 -4.147 48.274 1.00 95.12 181 GLU A CA 1
ATOM 1559 C C . GLU A 1 181 ? -41.199 -4.806 48.754 1.00 95.12 181 GLU A C 1
ATOM 1561 O O . GLU A 1 181 ? -41.873 -4.241 49.615 1.00 95.12 181 GLU A O 1
ATOM 1566 N N . GLU A 1 182 ? -41.507 -6.016 48.282 1.00 94.62 182 GLU A N 1
ATOM 1567 C CA . GLU A 1 182 ? -42.645 -6.816 48.753 1.00 94.62 182 GLU A CA 1
ATOM 1568 C C . GLU A 1 182 ? -42.526 -7.112 50.252 1.00 94.62 182 GLU A C 1
ATOM 1570 O O . GLU A 1 182 ? -43.416 -6.757 51.025 1.00 94.62 182 GLU A O 1
ATOM 1575 N N . LYS A 1 183 ? -41.380 -7.644 50.700 1.00 94.44 183 LYS A N 1
ATOM 1576 C CA . LYS A 1 183 ? -41.119 -7.892 52.130 1.00 94.44 183 LYS A CA 1
ATOM 1577 C C . LYS A 1 183 ? -41.210 -6.618 52.964 1.00 94.44 183 LYS A C 1
ATOM 1579 O O . LYS A 1 183 ? -41.703 -6.639 54.090 1.00 94.44 183 LYS A O 1
ATOM 1584 N N . ARG A 1 184 ? -40.719 -5.493 52.441 1.00 93.88 184 ARG A N 1
ATOM 1585 C CA . ARG A 1 184 ? -40.818 -4.200 53.119 1.00 93.88 184 ARG A CA 1
ATOM 1586 C C . ARG A 1 184 ? -42.278 -3.765 53.241 1.00 93.88 184 ARG A C 1
ATOM 1588 O O . ARG A 1 184 ? -42.670 -3.336 54.321 1.00 93.88 184 ARG A O 1
ATOM 1595 N N . ALA A 1 185 ? -43.073 -3.897 52.183 1.00 93.12 185 ALA A N 1
ATOM 1596 C CA . ALA A 1 185 ? -44.492 -3.558 52.199 1.00 93.12 185 ALA A CA 1
ATOM 1597 C C . ALA A 1 185 ? -45.280 -4.433 53.188 1.00 93.12 185 ALA A C 1
ATOM 1599 O O . ALA A 1 185 ? -46.111 -3.903 53.928 1.00 93.12 185 ALA A O 1
ATOM 1600 N N . GLU A 1 186 ? -44.976 -5.733 53.261 1.00 92.69 186 GLU A N 1
ATOM 1601 C CA . GLU A 1 186 ? -45.531 -6.654 54.262 1.00 92.69 186 GLU A CA 1
ATOM 1602 C C . GLU A 1 186 ? -45.199 -6.195 55.686 1.00 92.69 186 GLU A C 1
ATOM 1604 O O . GLU A 1 186 ? -46.102 -5.994 56.497 1.00 92.69 186 GLU A O 1
ATOM 1609 N N . ARG A 1 187 ? -43.920 -5.925 55.985 1.00 89.88 187 ARG A N 1
ATOM 1610 C CA . ARG A 1 187 ? -43.499 -5.433 57.310 1.00 89.88 187 ARG A CA 1
ATOM 1611 C C . ARG A 1 187 ? -44.097 -4.072 57.660 1.00 89.88 187 ARG A C 1
ATOM 1613 O O . ARG A 1 187 ? -44.441 -3.832 58.813 1.00 89.88 187 ARG A O 1
ATOM 1620 N N . GLU A 1 188 ? -44.247 -3.172 56.692 1.00 90.81 188 GLU A N 1
ATOM 1621 C CA . GLU A 1 188 ? -44.913 -1.881 56.895 1.00 90.81 188 GLU A CA 1
ATOM 1622 C C . GLU A 1 188 ? -46.425 -2.026 57.104 1.00 90.81 188 GLU A C 1
ATOM 1624 O O . GLU A 1 188 ? -47.029 -1.214 57.809 1.00 90.81 188 GLU A O 1
ATOM 1629 N N . ALA A 1 189 ? -47.061 -3.033 56.503 1.00 87.25 189 ALA A N 1
ATOM 1630 C CA . ALA A 1 189 ? -48.453 -3.374 56.776 1.00 87.25 189 ALA A CA 1
ATOM 1631 C C . ALA A 1 189 ? -48.611 -3.958 58.187 1.00 87.25 189 ALA A C 1
ATOM 1633 O O . ALA A 1 189 ? -49.448 -3.463 58.939 1.00 87.25 189 ALA A O 1
ATOM 1634 N N . GLU A 1 190 ? -47.761 -4.913 58.582 1.00 84.81 190 GLU A N 1
ATOM 1635 C CA . GLU A 1 190 ? -47.715 -5.449 59.950 1.00 84.81 190 GLU A CA 1
ATOM 1636 C C . GLU A 1 190 ? -47.527 -4.316 60.966 1.00 84.81 190 GLU A C 1
ATOM 1638 O O . GLU A 1 190 ? -48.301 -4.167 61.906 1.00 84.81 190 GLU A O 1
ATOM 1643 N N . LEU A 1 191 ? -46.535 -3.451 60.761 1.00 83.75 191 LEU A N 1
ATOM 1644 C CA . LEU A 1 191 ? -46.224 -2.362 61.684 1.00 83.75 191 LEU A CA 1
ATOM 1645 C C . LEU A 1 191 ? -47.346 -1.312 61.769 1.00 83.75 191 LEU A C 1
ATOM 1647 O O . LEU A 1 191 ? -47.555 -0.731 62.833 1.00 83.75 191 LEU A O 1
ATOM 1651 N N . ARG A 1 192 ? -48.092 -1.077 60.680 1.00 82.56 192 ARG A N 1
ATOM 1652 C CA . ARG A 1 192 ? -49.321 -0.266 60.712 1.00 82.56 192 ARG A CA 1
ATOM 1653 C C . ARG A 1 192 ? -50.419 -0.941 61.526 1.00 82.56 192 ARG A C 1
ATOM 1655 O O . ARG A 1 192 ? -50.989 -0.277 62.384 1.00 82.56 192 ARG A O 1
ATOM 1662 N N . GLN A 1 193 ? -50.645 -2.242 61.335 1.00 80.94 193 GLN A N 1
ATOM 1663 C CA . GLN A 1 193 ? -51.601 -3.006 62.143 1.00 80.94 193 GLN A CA 1
ATOM 1664 C C . GLN A 1 193 ? -51.256 -2.934 63.638 1.00 80.94 193 GLN A C 1
ATOM 1666 O O . GLN A 1 193 ? -52.127 -2.619 64.445 1.00 80.94 193 GLN A O 1
ATOM 1671 N N . TRP A 1 194 ? -49.985 -3.123 64.007 1.00 73.88 194 TRP A N 1
ATOM 1672 C CA . TRP A 1 194 ? -49.524 -3.001 65.396 1.00 73.88 194 TRP A CA 1
ATOM 1673 C C . TRP A 1 194 ? -49.668 -1.583 65.964 1.00 73.88 194 TRP A C 1
ATOM 1675 O O . TRP A 1 194 ? -49.943 -1.429 67.146 1.00 73.88 194 TRP A O 1
ATOM 1685 N N . ARG A 1 195 ? -49.487 -0.531 65.151 1.00 71.81 195 ARG A N 1
ATOM 1686 C CA . ARG A 1 195 ? -49.649 0.868 65.596 1.00 71.81 195 ARG A CA 1
ATOM 1687 C C . ARG A 1 195 ? -51.109 1.295 65.741 1.00 71.81 195 ARG A C 1
ATOM 1689 O O . ARG A 1 195 ? -51.406 2.143 66.578 1.00 71.81 195 ARG A O 1
ATOM 1696 N N . GLU A 1 196 ? -51.997 0.762 64.908 1.00 73.12 196 GLU A N 1
ATOM 1697 C CA . GLU A 1 196 ? -53.438 1.034 64.969 1.00 73.12 196 GLU A CA 1
ATOM 1698 C C . GLU A 1 196 ? -54.123 0.243 66.095 1.00 73.12 196 GLU A C 1
ATOM 1700 O O . GLU A 1 196 ? -55.111 0.711 66.666 1.00 73.12 196 GLU A O 1
ATOM 1705 N N . GLN A 1 197 ? -53.563 -0.906 66.489 1.00 61.59 197 GLN A N 1
ATOM 1706 C CA . GLN A 1 197 ? -53.957 -1.626 67.698 1.00 61.59 197 GLN A CA 1
ATOM 1707 C C . GLN A 1 197 ? -53.417 -0.910 68.941 1.00 61.59 197 GLN A C 1
ATOM 1709 O O . GLN A 1 197 ? -52.290 -1.114 69.378 1.00 61.59 197 GLN A O 1
ATOM 1714 N N . ARG A 1 198 ? -54.246 -0.029 69.509 1.00 49.81 198 ARG A N 1
ATOM 1715 C CA . ARG A 1 198 ? -53.881 0.825 70.649 1.00 49.81 198 ARG A CA 1
ATOM 1716 C C . ARG A 1 198 ? -53.625 0.071 71.960 1.00 49.81 198 ARG A C 1
ATOM 1718 O O . ARG A 1 198 ? -52.969 0.641 72.816 1.00 49.81 198 ARG A O 1
ATOM 1725 N N . ASP A 1 199 ? -54.098 -1.169 72.078 1.00 49.09 199 ASP A N 1
ATOM 1726 C CA . ASP A 1 199 ? -53.837 -2.088 73.192 1.00 49.09 199 ASP A CA 1
ATOM 1727 C C . ASP A 1 199 ? -53.979 -3.533 72.668 1.00 49.09 199 ASP A C 1
ATOM 1729 O O . ASP A 1 199 ? -55.104 -4.037 72.593 1.00 49.09 199 ASP A O 1
ATOM 1733 N N . PRO A 1 200 ? -52.899 -4.205 72.221 1.00 52.28 200 PRO A N 1
ATOM 1734 C CA . PRO A 1 200 ? -52.989 -5.602 71.814 1.00 52.28 200 PRO A CA 1
ATOM 1735 C C . PRO A 1 200 ? -53.329 -6.455 73.041 1.00 52.28 200 PRO A C 1
ATOM 1737 O O . PRO A 1 200 ? -52.524 -6.600 73.963 1.00 52.28 200 PRO A O 1
ATOM 1740 N N . GLU A 1 201 ? -54.542 -7.008 73.069 1.00 53.00 201 GLU A N 1
ATOM 1741 C CA . GLU A 1 201 ? -54.894 -8.026 74.053 1.00 53.00 201 GLU A CA 1
ATOM 1742 C C . GLU A 1 201 ? -54.034 -9.276 73.782 1.00 53.00 201 GLU A C 1
ATOM 1744 O O . GLU A 1 201 ? -53.927 -9.694 72.626 1.00 53.00 201 GLU A O 1
ATOM 1749 N N . PRO A 1 202 ? -53.387 -9.865 74.805 1.00 57.03 202 PRO A N 1
ATOM 1750 C CA . PRO A 1 202 ? -52.525 -11.032 74.620 1.00 57.03 202 PRO A CA 1
ATOM 1751 C C . PRO A 1 202 ? -53.309 -12.198 74.002 1.00 57.03 202 PRO A C 1
ATOM 1753 O O . PRO A 1 202 ? -54.506 -12.328 74.255 1.00 57.03 202 PRO A O 1
ATOM 1756 N N . GLU A 1 203 ? -52.645 -13.058 73.218 1.00 54.28 203 GLU A N 1
ATOM 1757 C CA . GLU A 1 203 ? -53.259 -14.287 72.694 1.00 54.28 203 GLU A CA 1
ATOM 1758 C C . GLU A 1 203 ? -53.886 -15.087 73.845 1.00 54.28 203 GLU A C 1
ATOM 1760 O O . GLU A 1 203 ? -53.209 -15.492 74.794 1.00 54.28 203 GLU A O 1
ATOM 1765 N N . ARG A 1 204 ? -55.209 -15.266 73.780 1.00 61.38 204 ARG A N 1
ATOM 1766 C CA . ARG A 1 204 ? -55.996 -15.937 74.816 1.00 61.38 204 ARG A CA 1
ATOM 1767 C C . ARG A 1 204 ? -56.202 -17.397 74.450 1.00 61.38 204 ARG A C 1
ATOM 1769 O O . ARG A 1 204 ? -56.506 -17.718 73.306 1.00 61.38 204 ARG A O 1
ATOM 1776 N N . ASP A 1 205 ? -56.127 -18.259 75.453 1.00 60.00 205 ASP A N 1
ATOM 1777 C CA . ASP A 1 205 ? -56.564 -19.650 75.341 1.00 60.00 205 ASP A CA 1
ATOM 1778 C C . ASP A 1 205 ? -58.068 -19.710 74.985 1.00 60.00 205 ASP A C 1
ATOM 1780 O O . ASP A 1 205 ? -58.881 -18.956 75.540 1.00 60.00 205 ASP A O 1
ATOM 1784 N N . GLU A 1 206 ? -58.445 -20.613 74.075 1.00 58.88 206 GLU A N 1
ATOM 1785 C CA . GLU A 1 206 ? -59.814 -20.812 73.575 1.00 58.88 206 GLU A CA 1
ATOM 1786 C C . GLU A 1 206 ? -60.829 -21.018 74.716 1.00 58.88 206 GLU A C 1
ATOM 1788 O O . GLU A 1 206 ? -61.977 -20.565 74.643 1.00 58.88 206 GLU A O 1
ATOM 1793 N N . GLN A 1 207 ? -60.397 -21.636 75.820 1.00 61.94 207 GLN A N 1
ATOM 1794 C CA . GLN A 1 207 ? -61.238 -21.893 76.993 1.00 61.94 207 GLN A CA 1
ATOM 1795 C C . GLN A 1 207 ? -61.657 -20.604 77.720 1.00 61.94 207 GLN A C 1
ATOM 1797 O O . GLN A 1 207 ? -62.779 -20.498 78.227 1.00 61.94 207 GLN A O 1
ATOM 1802 N N . THR A 1 208 ? -60.782 -19.596 77.736 1.00 61.00 208 THR A N 1
ATOM 1803 C CA . THR A 1 208 ? -61.023 -18.302 78.394 1.00 61.00 208 THR A CA 1
ATOM 1804 C C . THR A 1 208 ? -61.992 -17.442 77.581 1.00 61.00 208 THR A C 1
ATOM 1806 O O . THR A 1 208 ? -62.819 -16.726 78.149 1.00 61.00 208 THR A O 1
ATOM 1809 N N . VAL A 1 209 ? -61.954 -17.557 76.250 1.00 63.81 209 VAL A N 1
ATOM 1810 C CA . VAL A 1 209 ? -62.892 -16.880 75.339 1.00 63.81 209 VAL A CA 1
ATOM 1811 C C . VAL A 1 209 ? -64.307 -17.451 75.494 1.00 63.81 209 VAL A C 1
ATOM 1813 O O . VAL A 1 209 ? -65.267 -16.694 75.655 1.00 63.81 209 VAL A O 1
ATOM 1816 N N . ALA A 1 210 ? -64.442 -18.781 75.541 1.00 63.34 210 ALA A N 1
ATOM 1817 C CA . ALA A 1 210 ? -65.732 -19.454 75.710 1.00 63.34 210 ALA A CA 1
ATOM 1818 C C . ALA A 1 210 ? -66.413 -19.123 77.053 1.00 63.34 210 ALA A C 1
ATOM 1820 O O . ALA A 1 210 ? -67.622 -18.886 77.105 1.00 63.34 210 ALA A O 1
ATOM 1821 N N . ALA A 1 211 ? -65.642 -19.048 78.144 1.00 62.53 211 ALA A N 1
ATOM 1822 C CA . ALA A 1 211 ? -66.164 -18.685 79.462 1.00 62.53 211 ALA A CA 1
ATOM 1823 C C . ALA A 1 211 ? -66.705 -17.244 79.513 1.00 62.53 211 ALA A C 1
ATOM 1825 O O . ALA A 1 211 ? -67.677 -16.976 80.220 1.00 62.53 211 ALA A O 1
ATOM 1826 N N . ARG A 1 212 ? -66.108 -16.321 78.751 1.00 66.12 212 ARG A N 1
ATOM 1827 C CA . ARG A 1 212 ? -66.523 -14.911 78.683 1.00 66.12 212 ARG A CA 1
ATOM 1828 C C . ARG A 1 212 ? -67.768 -14.699 77.835 1.00 66.12 212 ARG A C 1
ATOM 1830 O O . ARG A 1 212 ? -68.669 -13.999 78.286 1.00 66.12 212 ARG A O 1
ATOM 1837 N N . LEU A 1 213 ? -67.871 -15.371 76.689 1.00 63.19 213 LEU A N 1
ATOM 1838 C CA . LEU A 1 213 ? -69.102 -15.402 75.887 1.00 63.19 213 LEU A CA 1
ATOM 1839 C C . LEU A 1 213 ? -70.292 -15.900 76.722 1.00 63.19 213 LEU A C 1
ATOM 1841 O O . LEU A 1 213 ? -71.351 -15.278 76.743 1.00 63.19 213 LEU A O 1
ATOM 1845 N N . ALA A 1 214 ? -70.082 -16.955 77.516 1.00 65.00 214 ALA A N 1
ATOM 1846 C CA . ALA A 1 214 ? -71.099 -17.478 78.426 1.00 65.00 214 ALA A CA 1
ATOM 1847 C C . ALA A 1 214 ? -71.468 -16.516 79.579 1.00 65.00 214 ALA A C 1
ATOM 1849 O O . ALA A 1 214 ? -72.523 -16.681 80.197 1.00 65.00 214 ALA A O 1
ATOM 1850 N N . LEU A 1 215 ? -70.611 -15.545 79.916 1.00 63.72 215 LEU A N 1
ATOM 1851 C CA . LEU A 1 215 ? -70.878 -14.502 80.917 1.00 63.72 215 LEU A CA 1
ATOM 1852 C C . LEU A 1 215 ? -71.587 -13.285 80.302 1.00 63.72 215 LEU A C 1
ATOM 1854 O O . LEU A 1 215 ? -72.479 -12.722 80.942 1.00 63.72 215 LEU A O 1
ATOM 1858 N N . GLU A 1 216 ? -71.252 -12.933 79.059 1.00 61.34 216 GLU A N 1
ATOM 1859 C CA . GLU A 1 216 ? -71.942 -11.917 78.254 1.00 61.34 216 GLU A CA 1
ATOM 1860 C C . GLU A 1 216 ? -73.388 -12.321 77.942 1.00 61.34 216 GLU A C 1
ATOM 1862 O O . GLU A 1 216 ? -74.304 -11.531 78.177 1.00 61.34 216 GLU A O 1
ATOM 1867 N N . GLU A 1 217 ? -73.629 -13.573 77.531 1.00 64.31 217 GLU A N 1
ATOM 1868 C CA . GLU A 1 217 ? -74.985 -14.109 77.316 1.00 64.31 217 GLU A CA 1
ATOM 1869 C C . GLU A 1 217 ? -75.846 -14.073 78.588 1.00 64.31 217 GLU A C 1
ATOM 1871 O O . GLU A 1 217 ? -77.070 -13.949 78.525 1.00 64.31 217 GLU A O 1
ATOM 1876 N N . LYS A 1 218 ? -75.212 -14.145 79.764 1.00 65.19 218 LYS A N 1
ATOM 1877 C CA . LYS A 1 218 ? -75.877 -14.059 81.073 1.00 65.19 218 LYS A CA 1
ATOM 1878 C C . LYS A 1 218 ? -76.060 -12.620 81.567 1.00 65.19 218 LYS A C 1
ATOM 1880 O O . LYS A 1 218 ? -76.605 -12.430 82.654 1.00 65.19 218 LYS A O 1
ATOM 1885 N N . GLY A 1 219 ? -75.627 -11.616 80.799 1.00 55.47 219 GLY A N 1
ATOM 1886 C CA . GLY A 1 219 ? -75.796 -10.195 81.112 1.00 55.47 219 GLY A CA 1
ATOM 1887 C C . GLY A 1 219 ? -75.009 -9.718 82.337 1.00 55.47 219 GLY A C 1
ATOM 1888 O O . GLY A 1 219 ? -75.404 -8.737 82.968 1.00 55.47 219 GLY A O 1
ATOM 1889 N N . ILE A 1 220 ? -73.927 -10.410 82.710 1.00 61.44 220 ILE A N 1
ATOM 1890 C CA . ILE A 1 220 ? -73.104 -10.046 83.870 1.00 61.44 220 ILE A CA 1
ATOM 1891 C C . ILE A 1 220 ? -71.962 -9.135 83.394 1.00 61.44 220 ILE A C 1
ATOM 1893 O O . ILE A 1 220 ? -71.083 -9.612 82.679 1.00 61.44 220 ILE A O 1
ATOM 1897 N N . PRO A 1 221 ? -71.911 -7.851 83.800 1.00 63.28 221 PRO A N 1
ATOM 1898 C CA . PRO A 1 2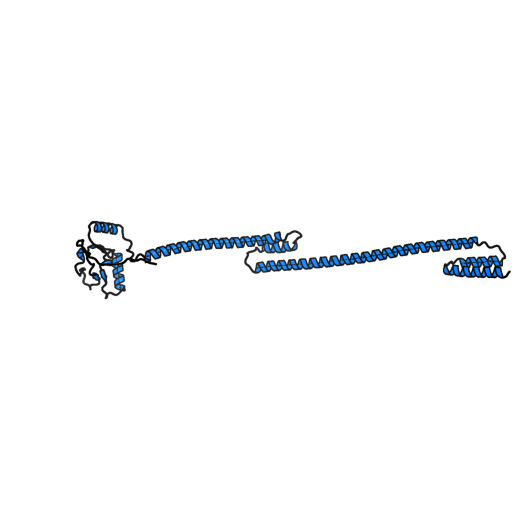21 ? -70.792 -6.982 83.457 1.00 63.28 221 PRO A CA 1
ATOM 1899 C C . PRO A 1 221 ? -69.515 -7.465 84.159 1.00 63.28 221 PRO A C 1
ATOM 1901 O O . PRO A 1 221 ? -69.489 -7.619 85.387 1.00 63.28 221 PRO A O 1
ATOM 1904 N N . PHE A 1 222 ? -68.451 -7.692 83.389 1.00 64.69 222 PHE A N 1
ATOM 1905 C CA . PHE A 1 222 ? -67.138 -8.098 83.891 1.00 64.69 222 PHE A CA 1
ATOM 1906 C C . PHE A 1 222 ? -66.034 -7.188 83.343 1.00 64.69 222 PHE A C 1
ATOM 1908 O O . PHE A 1 222 ? -66.158 -6.641 82.251 1.00 64.69 222 PHE A O 1
ATOM 1915 N N . VAL A 1 223 ? -64.957 -7.015 84.113 1.00 62.78 223 VAL A N 1
ATOM 1916 C CA . VAL A 1 223 ? -63.772 -6.232 83.720 1.00 62.78 223 VAL A CA 1
ATOM 1917 C C . VAL A 1 223 ? -62.524 -7.095 83.949 1.00 62.78 223 VAL A C 1
ATOM 1919 O O . VAL A 1 223 ? -62.455 -7.769 84.984 1.00 62.78 223 VAL A O 1
ATOM 1922 N N . PRO A 1 224 ? -61.552 -7.126 83.016 1.00 66.44 224 PRO A N 1
ATOM 1923 C CA . PRO A 1 224 ? -60.275 -7.802 83.236 1.00 66.44 224 PRO A CA 1
ATOM 1924 C C . PRO A 1 224 ? -59.520 -7.223 84.438 1.00 66.44 224 PRO A C 1
ATOM 1926 O O . PRO A 1 224 ? -59.536 -6.011 84.661 1.00 66.44 224 PRO A O 1
ATOM 1929 N N . PHE A 1 225 ? -58.834 -8.077 85.200 1.00 67.19 225 PHE A N 1
ATOM 1930 C CA . PHE A 1 225 ? -58.090 -7.671 86.395 1.00 67.19 225 PHE A CA 1
ATOM 1931 C C . PHE A 1 225 ? -57.078 -6.550 86.104 1.00 67.19 225 PHE A C 1
ATOM 1933 O O . PHE A 1 225 ? -57.054 -5.562 86.834 1.00 67.19 225 PHE A O 1
ATOM 1940 N N . TYR A 1 226 ? -56.327 -6.632 85.000 1.00 65.69 226 TYR A N 1
ATOM 1941 C CA . TYR A 1 226 ? -55.367 -5.589 84.611 1.00 65.69 226 TYR A CA 1
ATOM 1942 C C . TYR A 1 226 ? -56.013 -4.215 84.347 1.00 65.69 226 TYR A C 1
ATOM 1944 O O . TYR A 1 226 ? -55.390 -3.186 84.580 1.00 65.69 226 TYR A O 1
ATOM 1952 N N . ALA A 1 227 ? -57.268 -4.176 83.887 1.00 61.03 227 ALA A N 1
ATOM 1953 C CA . ALA A 1 227 ? -57.983 -2.929 83.606 1.00 61.03 227 ALA A CA 1
ATOM 1954 C C . ALA A 1 227 ? -58.646 -2.332 84.863 1.00 61.03 227 ALA A C 1
ATOM 1956 O O . ALA A 1 227 ? -58.947 -1.137 84.909 1.00 61.03 227 ALA A O 1
ATOM 1957 N N . ALA A 1 228 ? -58.890 -3.159 85.884 1.00 60.41 228 ALA A N 1
ATOM 1958 C CA . ALA A 1 228 ? -59.596 -2.772 87.103 1.00 60.41 228 ALA A CA 1
ATOM 1959 C C . ALA A 1 228 ? -58.677 -2.209 88.205 1.00 60.41 228 ALA A C 1
ATOM 1961 O O . ALA A 1 228 ? -59.164 -1.545 89.129 1.00 60.41 228 ALA A O 1
ATOM 1962 N N . VAL A 1 229 ? -57.371 -2.476 88.137 1.00 65.50 229 VAL A N 1
ATOM 1963 C CA . VAL A 1 229 ? -56.433 -2.223 89.237 1.00 65.50 229 VAL A CA 1
ATOM 1964 C C . VAL A 1 229 ? -55.252 -1.368 88.765 1.00 65.50 229 VAL A C 1
ATOM 1966 O O . VAL A 1 229 ? -54.678 -1.618 87.715 1.00 65.50 229 VAL A O 1
ATOM 1969 N N . GLU A 1 230 ? -54.888 -0.357 89.553 1.00 65.06 230 GLU A N 1
ATOM 1970 C CA . GLU A 1 230 ? -53.753 0.543 89.313 1.00 65.06 230 GLU A CA 1
ATOM 1971 C C . GLU A 1 230 ? -52.769 0.436 90.490 1.00 65.06 230 GLU A C 1
ATOM 1973 O O . GLU A 1 230 ? -53.183 0.301 91.650 1.00 65.06 230 GLU A O 1
ATOM 1978 N N . PHE A 1 231 ? -51.464 0.431 90.210 1.00 67.00 231 PHE A N 1
ATOM 1979 C CA . PHE A 1 231 ? -50.447 0.430 91.264 1.00 67.00 231 PHE A CA 1
ATOM 1980 C C . PHE A 1 231 ? -50.478 1.751 92.036 1.00 67.00 231 PHE A C 1
ATOM 1982 O O . PHE A 1 231 ? -50.769 2.806 91.482 1.00 67.00 231 PHE A O 1
ATOM 1989 N N . VAL A 1 232 ? -50.178 1.701 93.332 1.00 68.88 232 VAL A N 1
ATOM 1990 C CA . VAL A 1 232 ? -49.996 2.918 94.135 1.00 68.88 232 VAL A CA 1
ATOM 1991 C C . VAL A 1 232 ? -48.676 3.591 93.729 1.00 68.88 232 VAL A C 1
ATOM 1993 O O . VAL A 1 232 ? -47.678 2.894 93.560 1.00 68.88 232 VAL A O 1
ATOM 1996 N N . ASP A 1 233 ? -48.655 4.926 93.619 1.00 61.16 233 ASP A N 1
ATOM 1997 C CA . ASP A 1 233 ? -47.515 5.724 93.112 1.00 61.16 233 ASP A CA 1
ATOM 1998 C C . ASP A 1 233 ? -46.171 5.484 93.839 1.00 61.16 233 ASP A C 1
ATOM 2000 O O . ASP A 1 233 ? -45.110 5.809 93.317 1.00 61.16 233 ASP A O 1
ATOM 2004 N N . ASP A 1 234 ? -46.203 4.901 95.039 1.00 64.62 234 ASP A N 1
ATOM 2005 C CA . ASP A 1 234 ? -45.055 4.697 95.935 1.00 64.62 234 ASP A CA 1
ATOM 2006 C C . ASP A 1 234 ? -44.344 3.335 95.726 1.00 64.62 234 ASP A C 1
ATOM 2008 O O . ASP A 1 234 ? -43.571 2.881 96.574 1.00 64.62 234 ASP A O 1
ATOM 2012 N N . VAL A 1 235 ? -44.639 2.633 94.620 1.00 68.00 235 VAL A N 1
ATOM 2013 C CA . VAL A 1 235 ? -44.024 1.343 94.258 1.00 68.00 235 VAL A CA 1
ATOM 2014 C C . VAL A 1 235 ? -42.976 1.559 93.159 1.00 68.00 235 VAL A C 1
ATOM 2016 O O . VAL A 1 235 ? -43.354 1.985 92.063 1.00 68.00 235 VAL A O 1
ATOM 2019 N N . PRO A 1 236 ? -41.691 1.237 93.409 1.00 72.06 236 PRO A N 1
ATOM 2020 C CA . PRO A 1 236 ? -40.638 1.380 92.409 1.00 72.06 236 PRO A CA 1
ATOM 2021 C C . PRO A 1 236 ? -40.851 0.430 91.218 1.00 72.06 236 PRO A C 1
ATOM 2023 O O . PRO A 1 236 ? -41.400 -0.668 91.364 1.00 72.06 236 PRO A O 1
ATOM 2026 N N . ASP A 1 237 ? -40.435 0.881 90.033 1.00 69.12 237 ASP A N 1
ATOM 2027 C CA . ASP A 1 237 ? -40.764 0.241 88.752 1.00 69.12 237 ASP A CA 1
ATOM 2028 C C . ASP A 1 237 ? -40.229 -1.201 88.643 1.00 69.12 237 ASP A C 1
ATOM 2030 O O . ASP A 1 237 ? -40.908 -2.074 88.109 1.00 69.12 237 ASP A O 1
ATOM 2034 N N . ASP A 1 238 ? -39.082 -1.507 89.257 1.00 72.75 238 ASP A N 1
ATOM 2035 C CA . ASP A 1 238 ? -38.482 -2.851 89.276 1.00 72.75 238 ASP A CA 1
ATOM 2036 C C . ASP A 1 238 ? -39.344 -3.885 90.026 1.00 72.75 238 ASP A C 1
ATOM 2038 O O . ASP A 1 238 ? -39.421 -5.063 89.662 1.00 72.75 238 ASP A O 1
ATOM 2042 N N . VAL A 1 239 ? -40.018 -3.451 91.091 1.00 71.12 239 VAL A N 1
ATOM 2043 C CA . VAL A 1 239 ? -40.945 -4.285 91.862 1.00 71.12 239 VAL A CA 1
ATOM 2044 C C . VAL A 1 239 ? -42.265 -4.437 91.112 1.00 71.12 239 VAL A C 1
ATOM 2046 O O . VAL A 1 239 ? -42.848 -5.524 91.132 1.00 71.12 239 VAL A O 1
ATOM 2049 N N . ARG A 1 240 ? -42.712 -3.384 90.417 1.00 71.81 240 ARG A N 1
ATOM 2050 C CA . ARG A 1 240 ? -43.905 -3.414 89.564 1.00 71.81 240 ARG A CA 1
ATOM 2051 C C . ARG A 1 240 ? -43.760 -4.452 88.456 1.00 71.81 240 ARG A C 1
ATOM 2053 O O . ARG A 1 240 ? -44.590 -5.354 88.369 1.00 71.81 240 ARG A O 1
ATOM 2060 N N . GLU A 1 241 ? -42.657 -4.402 87.715 1.00 70.62 241 GLU A N 1
ATOM 2061 C CA . GLU A 1 241 ? -42.353 -5.338 86.628 1.00 70.62 241 GLU A CA 1
ATOM 2062 C C . GLU A 1 241 ? -42.303 -6.793 87.111 1.00 70.62 241 GLU A C 1
ATOM 2064 O O . GLU A 1 241 ? -42.841 -7.695 86.469 1.00 70.62 241 GLU A O 1
ATOM 2069 N N . ARG A 1 242 ? -41.706 -7.048 88.284 1.00 73.69 242 ARG A N 1
ATOM 2070 C CA . ARG A 1 242 ? -41.649 -8.402 88.864 1.00 73.69 242 ARG A CA 1
ATOM 2071 C C . ARG A 1 242 ? -43.024 -8.929 89.260 1.00 73.69 242 ARG A C 1
ATOM 2073 O O . ARG A 1 242 ? -43.284 -10.121 89.095 1.00 73.69 242 ARG A O 1
ATOM 2080 N N . ILE A 1 243 ? -43.887 -8.069 89.797 1.00 72.88 243 ILE A N 1
ATOM 2081 C CA . ILE A 1 243 ? -45.252 -8.438 90.189 1.00 72.88 243 ILE A CA 1
ATOM 2082 C C . ILE A 1 243 ? -46.115 -8.667 88.945 1.00 72.88 243 ILE A C 1
ATOM 2084 O O . ILE A 1 243 ? -46.809 -9.680 88.880 1.00 72.88 243 ILE A O 1
ATOM 2088 N N . GLU A 1 244 ? -46.045 -7.785 87.948 1.00 71.19 244 GLU A N 1
ATOM 2089 C CA . GLU A 1 244 ? -46.743 -7.956 86.668 1.00 71.19 244 GLU A CA 1
ATOM 2090 C C . GLU A 1 244 ? -46.294 -9.235 85.957 1.00 71.19 244 GLU A C 1
ATOM 2092 O O . GLU A 1 244 ? -47.130 -10.041 85.555 1.00 71.19 244 GLU A O 1
ATOM 2097 N N . SER A 1 245 ? -44.987 -9.491 85.888 1.00 70.00 245 SER A N 1
ATOM 2098 C CA . SER A 1 245 ? -44.430 -10.715 85.306 1.00 70.00 245 SER A CA 1
ATOM 2099 C C . SER A 1 245 ? -44.946 -11.975 86.013 1.00 70.00 245 SER A C 1
ATOM 2101 O O . SER A 1 245 ? -45.411 -12.910 85.358 1.00 70.00 245 SER A O 1
ATOM 2103 N N . ALA A 1 246 ? -44.965 -11.984 87.351 1.00 73.12 246 ALA A N 1
ATOM 2104 C CA . ALA A 1 246 ? -45.469 -13.116 88.129 1.00 73.12 246 ALA A CA 1
ATOM 2105 C C . ALA A 1 246 ? -46.982 -13.343 87.937 1.00 73.12 246 ALA A C 1
ATOM 2107 O O . ALA A 1 246 ? -47.430 -14.485 87.834 1.00 73.12 246 ALA A O 1
ATOM 2108 N N . LEU A 1 247 ? -47.772 -12.266 87.867 1.00 69.69 247 LEU A N 1
ATOM 2109 C CA . LEU A 1 247 ? -49.220 -12.336 87.649 1.00 69.69 247 LEU A CA 1
ATOM 2110 C C . LEU A 1 247 ? -49.584 -12.699 86.201 1.00 69.69 247 LEU A C 1
ATOM 2112 O O . LEU A 1 247 ? -50.609 -13.347 85.983 1.00 69.69 247 LEU A O 1
ATOM 2116 N N . SER A 1 248 ? -48.743 -12.323 85.235 1.00 66.38 248 SER A N 1
ATOM 2117 C CA . SER A 1 248 ? -48.859 -12.710 83.825 1.00 66.38 248 SER A CA 1
ATOM 2118 C C . SER A 1 248 ? -48.617 -14.203 83.660 1.00 66.38 248 SER A C 1
ATOM 2120 O O . SER A 1 248 ? -49.463 -14.915 83.124 1.00 66.38 248 SER A O 1
ATOM 2122 N N . HIS A 1 249 ? -47.526 -14.710 84.242 1.00 65.81 249 HIS A N 1
ATOM 2123 C CA . HIS A 1 249 ? -47.180 -16.131 84.196 1.00 65.81 249 HIS A CA 1
ATOM 2124 C C . HIS A 1 249 ? -48.226 -17.025 84.884 1.00 65.81 249 HIS A C 1
ATOM 2126 O O . HIS A 1 249 ? -48.402 -18.181 84.513 1.00 65.81 249 HIS A O 1
ATOM 2132 N N . ALA A 1 250 ? -48.940 -16.486 85.877 1.00 68.88 250 ALA A N 1
ATOM 2133 C CA . ALA A 1 250 ? -50.029 -17.172 86.566 1.00 68.88 250 ALA A CA 1
ATOM 2134 C C . ALA A 1 250 ? -51.395 -17.067 85.851 1.00 68.88 250 ALA A C 1
ATOM 2136 O O . ALA A 1 250 ? -52.367 -17.643 86.337 1.00 68.88 250 ALA A O 1
ATOM 2137 N N . GLY A 1 251 ? -51.505 -16.309 84.752 1.00 64.62 251 GLY A N 1
ATOM 2138 C CA . GLY A 1 251 ? -52.771 -16.070 84.042 1.00 64.62 251 GLY A CA 1
ATOM 2139 C C . GLY A 1 251 ? -53.786 -15.221 84.821 1.00 64.62 251 GLY A C 1
ATOM 2140 O O . GLY A 1 251 ? -54.954 -15.143 84.448 1.00 64.62 251 GLY A O 1
ATOM 2141 N N . LEU A 1 252 ? -53.365 -14.579 85.915 1.00 67.31 252 LEU A N 1
ATOM 2142 C CA . LEU A 1 252 ? -54.246 -13.832 86.819 1.00 67.31 252 LEU A CA 1
ATOM 2143 C C . LEU A 1 252 ? -54.505 -12.395 86.351 1.00 67.31 252 LEU A C 1
ATOM 2145 O O . LEU A 1 252 ? -55.534 -11.823 86.707 1.00 67.31 252 LEU A O 1
ATOM 2149 N N . LEU A 1 253 ? -53.612 -11.818 85.539 1.00 63.62 253 LEU A N 1
ATOM 2150 C CA . LEU A 1 253 ? -53.807 -10.483 84.951 1.00 63.62 253 LEU A CA 1
ATOM 2151 C C . LEU A 1 253 ? -55.043 -10.407 84.043 1.00 63.62 253 LEU A C 1
ATOM 2153 O O . LEU A 1 253 ? -55.710 -9.374 84.009 1.00 63.62 253 LEU A O 1
ATOM 2157 N N . ASP A 1 254 ? -55.383 -11.502 83.359 1.00 58.19 254 ASP A N 1
ATOM 2158 C CA . ASP A 1 254 ? -56.544 -11.594 82.461 1.00 58.19 254 ASP A CA 1
ATOM 2159 C C . ASP A 1 254 ? -57.754 -12.281 83.135 1.00 58.19 254 ASP A C 1
ATOM 2161 O O . ASP A 1 254 ? -58.703 -12.714 82.482 1.00 58.19 254 ASP A O 1
ATOM 2165 N N . ALA A 1 255 ? -57.764 -12.389 84.467 1.00 68.44 255 ALA A N 1
ATOM 2166 C CA . ALA A 1 255 ? -58.917 -12.918 85.189 1.00 68.44 255 ALA A CA 1
ATOM 2167 C C . ALA A 1 255 ? -60.110 -11.946 85.101 1.00 68.44 255 ALA A C 1
ATOM 2169 O O . ALA A 1 255 ? -59.985 -10.752 85.382 1.00 68.44 255 ALA A O 1
ATOM 2170 N N . SER A 1 256 ? -61.289 -12.454 84.731 1.00 63.72 256 SER A N 1
ATOM 2171 C CA . SER A 1 256 ? -62.519 -11.656 84.649 1.00 63.72 256 SER A CA 1
ATOM 2172 C C . SER A 1 256 ? -63.129 -11.454 86.037 1.00 63.72 256 SER A C 1
ATOM 2174 O O . SER A 1 256 ? -63.549 -12.411 86.690 1.00 63.72 256 SER A O 1
ATOM 2176 N N . LEU A 1 257 ? -63.219 -10.201 86.486 1.00 64.00 257 LEU A N 1
ATOM 2177 C CA . LEU A 1 257 ? -63.880 -9.849 87.739 1.00 64.00 257 LEU A CA 1
ATOM 2178 C C . LEU A 1 257 ? -65.325 -9.391 87.481 1.00 64.00 257 LEU A C 1
ATOM 2180 O O . LEU A 1 257 ? -65.532 -8.476 86.682 1.00 64.00 257 LEU A O 1
ATOM 2184 N N . PRO A 1 258 ? -66.338 -9.956 88.167 1.00 60.03 258 PRO A N 1
ATOM 2185 C CA . PRO A 1 258 ? -67.707 -9.456 88.083 1.00 60.03 258 PRO A CA 1
ATOM 2186 C C . PRO A 1 258 ? -67.835 -8.091 88.780 1.00 60.03 258 PRO A C 1
ATOM 2188 O O . PRO A 1 258 ? -67.437 -7.936 89.940 1.00 60.03 258 PRO A O 1
ATOM 2191 N N . LEU A 1 259 ? -68.455 -7.115 88.104 1.00 54.53 259 LEU A N 1
ATOM 2192 C CA . LEU A 1 259 ? -68.547 -5.715 88.555 1.00 54.53 259 LEU A CA 1
ATOM 2193 C C . LEU A 1 259 ? -69.238 -5.561 89.929 1.00 54.53 259 LEU A C 1
ATOM 2195 O O . LEU A 1 259 ? -68.920 -4.653 90.693 1.00 54.53 259 LEU A O 1
ATOM 2199 N N . ALA A 1 260 ? -70.121 -6.497 90.298 1.00 54.28 260 ALA A N 1
ATOM 2200 C CA . ALA A 1 260 ? -70.823 -6.516 91.585 1.00 54.28 260 ALA A CA 1
ATOM 2201 C C . ALA A 1 260 ? -69.899 -6.638 92.819 1.00 54.28 260 ALA A C 1
ATOM 2203 O O . ALA A 1 260 ? -70.340 -6.369 93.934 1.00 54.28 260 ALA A O 1
ATOM 2204 N N . ARG A 1 261 ? -68.629 -7.039 92.644 1.00 49.78 261 ARG A N 1
ATOM 2205 C CA . ARG A 1 261 ? -67.638 -7.157 93.731 1.00 49.78 261 ARG A CA 1
ATOM 2206 C C . ARG A 1 261 ? -66.689 -5.957 93.862 1.00 49.78 261 ARG A C 1
ATOM 2208 O O . ARG A 1 261 ? -65.890 -5.941 94.793 1.00 49.78 261 ARG A O 1
ATOM 2215 N N . LEU A 1 262 ? -66.777 -4.956 92.981 1.00 49.81 262 LEU A N 1
ATOM 2216 C CA . LEU A 1 262 ? -65.870 -3.793 92.964 1.00 49.81 262 LEU A CA 1
ATOM 2217 C C . LEU A 1 262 ? -66.362 -2.594 93.802 1.00 49.81 262 LEU A C 1
ATOM 2219 O O . LEU A 1 262 ? -65.693 -1.570 93.863 1.00 49.81 262 LEU A O 1
ATOM 2223 N N . THR A 1 263 ? -67.502 -2.708 94.492 1.00 39.88 263 THR A N 1
ATOM 2224 C CA . THR A 1 263 ? -68.084 -1.641 95.335 1.00 39.88 263 THR A CA 1
ATOM 2225 C C . THR A 1 263 ? -67.486 -1.543 96.744 1.00 39.88 263 THR A C 1
ATOM 2227 O O . THR A 1 263 ? -67.926 -0.714 97.540 1.00 39.88 263 THR A O 1
ATOM 2230 N N . SER A 1 264 ? -66.468 -2.346 97.065 1.00 38.22 264 SER A N 1
ATOM 2231 C CA . SER A 1 264 ? -65.747 -2.276 98.338 1.00 38.22 264 SER A CA 1
ATOM 2232 C C . SER A 1 264 ? -64.325 -1.754 98.099 1.00 38.22 264 SER A C 1
ATOM 2234 O O . SER A 1 264 ? -63.609 -2.350 97.293 1.00 38.22 264 SER A O 1
ATOM 2236 N N . PRO A 1 265 ? -63.862 -0.687 98.783 1.00 39.75 265 PRO A N 1
ATOM 2237 C CA . PRO A 1 265 ? -62.558 -0.060 98.524 1.00 39.75 265 PRO A CA 1
ATOM 2238 C C . PRO A 1 265 ? -61.345 -0.905 98.961 1.00 39.75 265 PRO A C 1
ATOM 2240 O O . PRO A 1 265 ? -60.230 -0.399 99.034 1.00 39.75 265 PRO A O 1
ATOM 2243 N N . ALA A 1 266 ? -61.532 -2.192 99.247 1.00 38.66 266 ALA A N 1
ATOM 2244 C CA . ALA A 1 266 ? -60.462 -3.102 99.604 1.00 38.66 266 ALA A CA 1
ATOM 2245 C C . ALA A 1 266 ? -60.769 -4.501 99.062 1.00 38.66 266 ALA A C 1
ATOM 2247 O O . ALA A 1 266 ? -61.607 -5.222 99.605 1.00 38.66 266 ALA A O 1
ATOM 2248 N N . ILE A 1 267 ? -60.042 -4.921 98.024 1.00 40.19 267 ILE A N 1
ATOM 2249 C CA . ILE A 1 267 ? -59.800 -6.349 97.819 1.00 40.19 267 ILE A CA 1
ATOM 2250 C C . ILE A 1 267 ? -58.902 -6.765 98.989 1.00 40.19 267 ILE A C 1
ATOM 2252 O O . ILE A 1 267 ? -57.698 -6.516 98.996 1.00 40.19 267 ILE A O 1
ATOM 2256 N N . VAL A 1 268 ? -59.518 -7.307 100.040 1.00 31.44 268 VAL A N 1
ATOM 2257 C CA . VAL A 1 268 ? -58.817 -7.803 101.226 1.00 31.44 268 VAL A CA 1
ATOM 2258 C C . VAL A 1 268 ? -58.065 -9.070 100.826 1.00 31.44 268 VAL A C 1
ATOM 2260 O O . VAL A 1 268 ? -58.612 -10.169 100.852 1.00 31.44 268 VAL A O 1
ATOM 2263 N N . CYS A 1 269 ? -56.800 -8.915 100.442 1.00 30.73 269 CYS A N 1
ATOM 2264 C CA . CYS A 1 269 ? -55.851 -10.017 100.406 1.00 30.73 269 CYS A CA 1
ATOM 2265 C C . CYS A 1 269 ? -55.352 -10.230 101.841 1.00 30.73 269 CYS A C 1
ATOM 2267 O O . CYS A 1 269 ? -54.657 -9.382 102.403 1.00 30.73 269 CYS A O 1
ATOM 2269 N N . SER A 1 270 ? -55.771 -11.322 102.481 1.00 31.22 270 SER A N 1
ATOM 2270 C CA . SER A 1 270 ? -55.414 -11.640 103.864 1.00 31.22 270 SER A CA 1
ATOM 2271 C C . SER A 1 270 ? -53.986 -12.184 103.968 1.00 31.22 270 SER A C 1
ATOM 2273 O O . SER A 1 270 ? -53.787 -13.344 104.309 1.00 31.22 270 SER A O 1
ATOM 2275 N N . LEU A 1 271 ? -52.983 -11.355 103.696 1.00 29.16 271 LEU A N 1
ATOM 2276 C CA . LEU A 1 271 ? -51.585 -11.600 104.049 1.00 29.16 271 LEU A CA 1
ATOM 2277 C C . LEU A 1 271 ? -50.978 -10.260 104.488 1.00 29.16 271 LEU A C 1
ATOM 2279 O O . LEU A 1 271 ? -51.112 -9.251 103.806 1.00 29.16 271 LEU A O 1
ATOM 2283 N N . ARG A 1 272 ? -50.372 -10.233 105.682 1.00 38.94 272 ARG A N 1
ATOM 2284 C CA . ARG A 1 272 ? -49.766 -9.048 106.317 1.00 38.94 272 ARG A CA 1
ATOM 2285 C C . ARG A 1 272 ? -48.702 -8.403 105.414 1.00 38.94 272 ARG A C 1
ATOM 2287 O O . ARG A 1 272 ? -47.530 -8.746 105.539 1.00 38.94 272 ARG A O 1
ATOM 2294 N N . THR A 1 273 ? -49.054 -7.446 104.558 1.00 36.03 273 THR A N 1
ATOM 2295 C CA . THR A 1 273 ? -48.112 -6.467 103.976 1.00 36.03 273 THR A CA 1
ATOM 2296 C C . THR A 1 273 ? -48.874 -5.293 103.345 1.00 36.03 273 THR A C 1
ATOM 2298 O O . THR A 1 273 ? -50.064 -5.406 103.070 1.00 36.03 273 THR A O 1
ATOM 2301 N N . ARG A 1 274 ? -48.207 -4.137 103.209 1.00 47.06 274 ARG A N 1
ATOM 2302 C CA . ARG A 1 274 ? -48.758 -2.850 102.734 1.00 47.06 274 ARG A CA 1
ATOM 2303 C C . ARG A 1 274 ? -49.591 -2.999 101.447 1.00 47.06 274 ARG A C 1
ATOM 2305 O O . ARG A 1 274 ? -49.275 -3.828 100.604 1.00 47.06 274 ARG A O 1
ATOM 2312 N N . LEU A 1 275 ? -50.631 -2.173 101.300 1.00 51.88 275 LEU A N 1
ATOM 2313 C CA . LEU A 1 275 ? -51.466 -2.090 100.094 1.00 51.88 275 LEU A CA 1
ATOM 2314 C C . LEU A 1 275 ? -50.611 -1.644 98.896 1.00 51.88 275 LEU A C 1
ATOM 2316 O O . LEU A 1 275 ? -50.134 -0.516 98.876 1.00 51.88 275 LEU A O 1
ATOM 2320 N N . ILE A 1 276 ? -50.414 -2.538 97.924 1.00 55.06 276 ILE A N 1
ATOM 2321 C CA . ILE A 1 276 ? -49.618 -2.294 96.702 1.00 55.06 276 ILE A CA 1
ATOM 2322 C C . ILE A 1 276 ? -50.509 -1.825 95.531 1.00 55.06 276 ILE A C 1
ATOM 2324 O O . ILE A 1 276 ? -50.027 -1.214 94.581 1.00 55.06 276 ILE A O 1
ATOM 2328 N N . TRP A 1 277 ? -51.822 -2.054 95.622 1.00 51.56 277 TRP A N 1
ATOM 2329 C CA . TRP A 1 277 ? -52.781 -1.869 94.533 1.00 51.56 277 TRP A CA 1
ATOM 2330 C C . TRP A 1 277 ? -54.011 -1.069 94.974 1.00 51.56 277 TRP A C 1
ATOM 2332 O O . TRP A 1 277 ? -54.500 -1.243 96.096 1.00 51.56 277 TRP A O 1
ATOM 2342 N N . ARG A 1 278 ? -54.550 -0.236 94.078 1.00 48.66 278 ARG A N 1
ATOM 2343 C CA . ARG A 1 278 ? -55.768 0.561 94.276 1.00 48.66 278 ARG A CA 1
ATOM 2344 C C . ARG A 1 278 ? -56.768 0.304 93.142 1.00 48.66 278 ARG A C 1
ATOM 2346 O O . ARG A 1 278 ? -56.389 0.161 91.986 1.00 48.66 278 ARG A O 1
ATOM 2353 N N . ILE A 1 279 ? -58.060 0.248 93.471 1.00 55.28 279 ILE A N 1
ATOM 2354 C CA . ILE A 1 279 ? -59.140 0.134 92.475 1.00 55.28 279 ILE A CA 1
ATOM 2355 C C . ILE A 1 279 ? -59.352 1.506 91.820 1.00 55.28 279 ILE A C 1
ATOM 2357 O O . ILE A 1 279 ? -59.571 2.496 92.528 1.00 55.28 279 ILE A O 1
ATOM 2361 N N . ARG A 1 280 ? -59.357 1.567 90.484 1.00 51.09 280 ARG A N 1
ATOM 2362 C CA . ARG A 1 280 ? -59.774 2.767 89.737 1.00 51.09 280 ARG A CA 1
ATOM 2363 C C . ARG A 1 280 ? -61.254 3.062 90.021 1.00 51.09 280 ARG A C 1
ATOM 2365 O O . ARG A 1 280 ? -62.115 2.252 89.699 1.00 51.09 280 ARG A O 1
ATOM 2372 N N . SER A 1 281 ? -61.579 4.199 90.642 1.00 43.56 281 SER A N 1
ATOM 2373 C CA . SER A 1 281 ? -62.972 4.599 90.934 1.00 43.56 281 SER A CA 1
ATOM 2374 C C . SER A 1 281 ? -63.371 5.917 90.248 1.00 43.56 281 SER A C 1
ATOM 2376 O O . SER A 1 281 ? -62.573 6.852 90.325 1.00 43.56 281 SER A O 1
ATOM 2378 N N . PRO A 1 282 ? -64.611 6.074 89.718 1.00 46.19 282 PRO A N 1
ATOM 2379 C CA . PRO A 1 282 ? -65.595 5.054 89.339 1.00 46.19 282 PRO A CA 1
ATOM 2380 C C . PRO A 1 282 ? -65.781 4.923 87.813 1.00 46.19 282 PRO A C 1
ATOM 2382 O O . PRO A 1 282 ? -65.837 5.906 87.075 1.00 46.19 282 PRO A O 1
ATOM 2385 N N . ILE A 1 283 ? -65.982 3.681 87.367 1.00 37.84 283 ILE A N 1
ATOM 2386 C CA . ILE A 1 283 ? -66.617 3.346 86.087 1.00 37.84 283 ILE A CA 1
ATOM 2387 C C . ILE A 1 283 ? -68.076 3.822 86.189 1.00 37.84 283 ILE A C 1
ATOM 2389 O O . ILE A 1 283 ? -68.861 3.285 86.970 1.00 37.84 283 ILE A O 1
ATOM 2393 N N . ILE A 1 284 ? -68.411 4.897 85.473 1.00 28.75 284 ILE A N 1
ATOM 2394 C CA . ILE A 1 284 ? -69.732 5.538 85.487 1.00 28.75 284 ILE A CA 1
ATOM 2395 C C . ILE A 1 284 ? -70.782 4.573 84.915 1.00 28.75 284 ILE A C 1
ATOM 2397 O O . ILE A 1 284 ? -70.672 4.122 83.777 1.00 28.75 284 ILE A O 1
ATOM 2401 N N . CYS A 1 285 ? -71.827 4.298 85.701 1.00 25.00 285 CYS A N 1
ATOM 2402 C CA . CYS A 1 285 ? -73.059 3.659 85.245 1.00 25.00 285 CYS A CA 1
ATOM 2403 C C . CYS A 1 285 ? -73.720 4.494 84.136 1.00 25.00 285 CYS A C 1
ATOM 2405 O O . CYS A 1 285 ? -74.107 5.639 84.370 1.00 25.00 285 CYS A O 1
ATOM 2407 N N . ALA A 1 286 ? -73.923 3.911 82.955 1.00 23.55 286 ALA A N 1
ATOM 2408 C CA . ALA A 1 286 ? -74.857 4.449 81.970 1.00 23.55 286 ALA A CA 1
ATOM 2409 C C . ALA A 1 286 ? -76.309 4.221 82.455 1.00 23.55 286 ALA A C 1
ATOM 2411 O O . ALA A 1 286 ? -76.645 3.088 82.812 1.00 23.55 286 ALA A O 1
ATOM 2412 N N . PRO A 1 287 ? -77.187 5.243 82.490 1.00 30.23 287 PRO A N 1
ATOM 2413 C CA . PRO A 1 287 ? -78.578 5.053 82.880 1.00 30.23 287 PRO A CA 1
ATOM 2414 C C . PRO A 1 287 ? -79.420 4.458 81.741 1.00 30.23 287 PRO A C 1
ATOM 2416 O O . PRO A 1 287 ? -79.298 4.814 80.569 1.00 30.23 287 PRO A O 1
ATOM 2419 N N . THR A 1 288 ? -80.300 3.540 82.131 1.00 28.62 288 THR A N 1
ATOM 2420 C CA . THR A 1 288 ? -81.330 2.883 81.324 1.00 28.62 288 THR A CA 1
ATOM 2421 C C . THR A 1 288 ? -82.423 3.860 80.846 1.00 28.62 288 THR A C 1
ATOM 2423 O O . THR A 1 288 ? -82.626 4.939 81.394 1.00 28.62 288 THR A O 1
ATOM 2426 N N . LYS A 1 289 ? -83.094 3.482 79.751 1.00 30.06 289 LYS A N 1
ATOM 2427 C CA . LYS A 1 289 ? -83.862 4.316 78.804 1.00 30.06 289 LYS A CA 1
ATOM 2428 C C . LYS A 1 289 ? -85.188 4.948 79.311 1.00 30.06 289 LYS A C 1
ATOM 2430 O O . LYS A 1 289 ? -86.052 4.232 79.803 1.00 30.06 289 LYS A O 1
ATOM 2435 N N . THR A 1 290 ? -85.393 6.217 78.892 1.00 27.56 290 THR A N 1
ATOM 2436 C CA . THR A 1 290 ? -86.626 6.902 78.364 1.00 27.56 290 THR A CA 1
ATOM 2437 C C . THR A 1 290 ? -87.831 7.218 79.276 1.00 27.56 290 THR A C 1
ATOM 2439 O O . THR A 1 290 ? -88.036 6.493 80.240 1.00 27.56 290 THR A O 1
ATOM 2442 N N . PRO A 1 291 ? -88.739 8.177 78.927 1.00 43.69 291 PRO A N 1
ATOM 2443 C CA . PRO A 1 291 ? -88.715 9.268 77.916 1.00 43.69 291 PRO A CA 1
ATOM 2444 C C . PRO A 1 291 ? -89.076 10.669 78.501 1.00 43.69 291 PRO A C 1
ATOM 2446 O O . PRO A 1 291 ? -89.703 10.737 79.547 1.00 43.69 291 PRO A O 1
ATOM 2449 N N . LEU A 1 292 ? -88.792 11.789 77.812 1.00 25.42 292 LEU A N 1
ATOM 2450 C CA . LEU A 1 292 ? -89.744 12.917 77.686 1.00 25.42 292 LEU A CA 1
ATOM 2451 C C . LEU A 1 292 ? -89.296 13.964 76.648 1.00 25.42 292 LEU A C 1
ATOM 2453 O O . LEU A 1 292 ? -88.114 14.199 76.422 1.00 25.42 292 LEU A O 1
ATOM 2457 N N . CYS A 1 293 ? -90.307 14.541 76.008 1.00 24.30 293 CYS A N 1
ATOM 2458 C CA . CYS A 1 293 ? -90.306 15.367 74.809 1.00 24.30 293 CYS A CA 1
ATOM 2459 C C . CYS A 1 293 ? -89.701 16.781 74.934 1.00 24.30 293 CYS A C 1
ATOM 2461 O O . CYS A 1 293 ? -89.858 17.440 75.952 1.00 24.30 293 CYS A O 1
ATOM 2463 N N . GLN A 1 294 ? -89.166 17.229 73.785 1.00 25.20 294 GLN A N 1
ATOM 2464 C CA . GLN A 1 294 ? -89.195 18.571 73.168 1.00 25.20 294 GLN A CA 1
ATOM 2465 C C . GLN A 1 294 ? -88.803 19.814 74.000 1.00 25.20 294 GLN A C 1
ATOM 2467 O O . GLN A 1 294 ? -89.530 20.209 74.900 1.00 25.20 294 GLN A O 1
ATOM 2472 N N . TRP A 1 295 ? -87.795 20.571 73.535 1.00 23.78 295 TRP A N 1
ATOM 2473 C CA . TRP A 1 295 ? -88.015 21.809 72.752 1.00 23.78 295 TRP A CA 1
ATOM 2474 C C . TRP A 1 295 ? -86.698 22.454 72.246 1.00 23.78 295 TRP A C 1
ATOM 2476 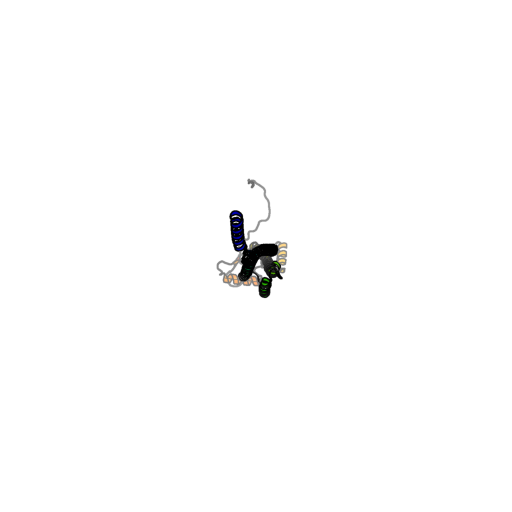O O . TRP A 1 295 ? -85.810 22.774 73.024 1.00 23.78 295 TRP A O 1
ATOM 2486 N N . ASN A 1 296 ? -86.641 22.623 70.918 1.00 26.72 296 ASN A N 1
ATOM 2487 C CA . ASN A 1 296 ? -86.056 23.669 70.056 1.00 26.72 296 ASN A CA 1
ATOM 2488 C C . ASN A 1 296 ? -84.760 24.442 70.396 1.00 26.72 296 ASN A C 1
ATOM 2490 O O . ASN A 1 296 ? -84.681 25.168 71.380 1.00 26.72 296 ASN A O 1
ATOM 2494 N N . GLY A 1 297 ? -83.865 24.496 69.393 1.00 27.77 297 GLY A N 1
ATOM 2495 C CA . GLY A 1 297 ? -82.958 25.631 69.164 1.00 27.77 297 GLY A CA 1
ATOM 2496 C C . GLY A 1 297 ? -81.841 25.368 68.145 1.00 27.77 297 GLY A C 1
ATOM 2497 O O . GLY A 1 297 ? -80.772 24.946 68.549 1.00 27.77 297 GLY A O 1
ATOM 2498 N N . SER A 1 298 ? -82.118 25.603 66.849 1.00 26.67 298 SER A N 1
ATOM 2499 C CA . SER A 1 298 ? -81.244 26.206 65.802 1.00 26.67 298 SER A CA 1
ATOM 2500 C C . SER A 1 298 ? -79.704 26.054 65.945 1.00 26.67 298 SER A C 1
ATOM 2502 O O . SER A 1 298 ? -79.146 26.445 66.958 1.00 26.67 298 SER A O 1
ATOM 2504 N N . THR A 1 299 ? -78.869 25.705 64.955 1.00 29.45 299 THR A N 1
ATOM 2505 C CA . THR A 1 299 ? -78.868 26.060 63.522 1.00 29.45 299 THR A CA 1
ATOM 2506 C C . THR A 1 299 ? -77.595 25.492 62.847 1.00 29.45 299 THR A C 1
ATOM 2508 O O . THR A 1 299 ? -76.547 25.492 63.482 1.00 29.45 299 THR A O 1
ATOM 2511 N N . LYS A 1 300 ? -77.693 25.212 61.531 1.00 29.62 300 LYS A N 1
ATOM 2512 C CA . LYS A 1 300 ? -76.651 25.254 60.464 1.00 29.62 300 LYS A CA 1
ATOM 2513 C C . LYS A 1 300 ? -75.634 24.099 60.427 1.00 29.62 300 LYS A C 1
ATOM 2515 O O . LYS A 1 300 ? -74.767 24.002 61.279 1.00 29.62 300 LYS A O 1
ATOM 2520 N N . CYS A 1 301 ? -75.778 23.117 59.529 1.00 28.14 301 CYS A N 1
ATOM 2521 C CA . CYS A 1 301 ? -75.533 23.149 58.066 1.00 28.14 301 CYS A CA 1
ATOM 2522 C C . CYS A 1 301 ? -74.142 23.671 57.688 1.00 28.14 301 CYS A C 1
ATOM 2524 O O . CYS A 1 301 ? -73.908 24.877 57.652 1.00 28.14 301 CYS A O 1
ATOM 2526 N N . SER A 1 302 ? -73.265 22.721 57.363 1.00 28.53 302 SER A N 1
ATOM 2527 C CA . SER A 1 302 ? -72.122 22.887 56.474 1.00 28.53 302 SER A CA 1
ATOM 2528 C C . SER A 1 302 ? -72.606 22.962 55.027 1.00 28.53 302 SER A C 1
ATOM 2530 O O . SER A 1 302 ? -73.220 22.015 54.544 1.00 28.53 302 SER A O 1
ATOM 2532 N N . GLU A 1 303 ? -72.285 24.050 54.342 1.00 26.05 303 GLU A N 1
ATOM 2533 C CA . GLU A 1 303 ? -72.105 24.091 52.892 1.00 26.05 303 GLU A CA 1
ATOM 2534 C C . GLU A 1 303 ? -71.318 25.359 52.561 1.00 26.05 303 GLU A C 1
ATOM 2536 O O . GLU A 1 303 ? -71.728 26.453 52.950 1.00 26.05 303 GLU A O 1
ATOM 2541 N N . ALA A 1 304 ? -70.177 25.191 51.892 1.00 25.92 304 ALA A N 1
ATOM 2542 C CA . ALA A 1 304 ? -69.824 25.885 50.653 1.00 25.92 304 ALA A CA 1
ATOM 2543 C C . ALA A 1 304 ? -68.303 26.038 50.497 1.00 25.92 304 ALA A C 1
ATOM 2545 O O . ALA A 1 304 ? -67.663 26.687 51.318 1.00 25.92 304 ALA A O 1
ATOM 2546 N N . SER A 1 305 ? -67.853 25.541 49.337 1.00 35.78 305 SER A N 1
ATOM 2547 C CA . SER A 1 305 ? -66.759 26.035 48.478 1.00 35.78 305 SER A CA 1
ATOM 2548 C C . SER A 1 305 ? -65.321 25.910 48.969 1.00 35.78 305 SER A C 1
ATOM 2550 O O . SER A 1 305 ? -64.934 26.608 49.926 1.00 35.78 305 SER A O 1
#

pLDDT: mean 75.92, std 20.85, range [23.55, 98.12]

Foldseek 3Di:
DVVVVVVVVVVLVVVVVVCVVLVPPCSVVVVVVVVVCVVVVHDDDCPVVVVSVVVSVVVVVVVVVVVVVVVVVVVVVVVVVVVVVVVVVVVVVVVVVVVVVVVVLVVVLVVVLVVVVVVVVVDDFDQDPVLNVVLVVVSVCDPPPDDPCRSCVSVVVRVVVSVVVVVVVVVVVVVVVVVVVVVVVVVVVVVVVVVVCPDDDPDDDPVLVVVVVVCVVVVFDWDFQLVFKDFDPPDDPVVVVVVCVVCVVVVRRRDIDGPVPSPDQDPDPPDPDDDGMGTDDDPDDDDDDDDDDDDDDDDDDDDDD

Secondary structure (DSSP, 8-state):
-HHHHHHHHHHHHHHHHHHHHTT-TTHHHHHHHHHHHHHTT----THHHHHHHHHHHHHHHHHHHHHHHHHHHHHHHHHHHHHHHHHHHHHHHHHHHHHHHHHHHHHHHHHHHHHHHHHHHH-SS---HHHHHHHHHHHHTBTTTB-HHHHHHHHHHHHHHHHHHHHHHHHHHHHHHHHHHHHHHHHHHHHHHHHH-SS-PPPPPHHHHHHHHHHHTTT--EEEHHHHEEE-TTS-HHHHHHHHHHHHHTT-TTPEEEGGGTTSS-----SSS---EEE----PPPPPP----------------

Sequence (305 aa):
MDDLEQKLEDELEQLRMDAEEGAFPLHETNEGDFHRHRQKQQEFSFAAWKQEADRHVERLEGLARLWRRHDEVKRRYEEASSEAGERRREMDEWRHQQWKWEELFEEEKERFEQAVLAWVEQGGIDVSETDIQAFLQQMGALYEQYSLDDLKRPFVQAYYDAVGKKKDEKWRLEHDIRLLEEKRAEREAELRQWREQRDPEPERDEQTVAARLALEEKGIPFVPFYAAVEFVDDVPDDVRERIESALSHAGLLDASLPLARLTSPAIVCSLRTRLIWRIRSPIICAPTKTPLCQWNGSTKCSEAS

Radius of gyration: 72.53 Å; chains: 1; bounding box: 144×51×189 Å